Protein AF-A0A2W4WFN1-F1 (afdb_monomer_lite)

Structure (mmCIF, N/CA/C/O backbone):
data_AF-A0A2W4WFN1-F1
#
_entry.id   AF-A0A2W4WFN1-F1
#
loop_
_atom_site.group_PDB
_atom_site.id
_atom_site.type_symbol
_atom_site.label_atom_id
_atom_site.label_alt_id
_atom_site.label_comp_id
_atom_site.label_asym_id
_atom_site.label_entity_id
_atom_site.label_seq_id
_atom_site.pdbx_PDB_ins_code
_atom_site.Cartn_x
_atom_site.Cartn_y
_atom_site.Cartn_z
_atom_site.occupancy
_atom_site.B_iso_or_equiv
_atom_site.auth_seq_id
_atom_site.auth_comp_id
_atom_site.auth_asym_id
_atom_site.auth_atom_id
_atom_site.pdbx_PDB_model_num
ATOM 1 N N . MET A 1 1 ? 40.101 -21.228 -3.095 1.00 40.00 1 MET A N 1
ATOM 2 C CA . MET A 1 1 ? 40.875 -21.259 -4.353 1.00 40.00 1 MET A CA 1
ATOM 3 C C . MET A 1 1 ? 40.343 -20.128 -5.213 1.00 40.00 1 MET A C 1
ATOM 5 O O . MET A 1 1 ? 39.141 -20.099 -5.423 1.00 40.00 1 MET A O 1
ATOM 9 N N . ALA A 1 2 ? 41.172 -19.149 -5.575 1.00 48.84 2 ALA A N 1
ATOM 10 C CA . ALA A 1 2 ? 40.732 -18.032 -6.409 1.00 48.84 2 ALA A CA 1
ATOM 11 C C . ALA A 1 2 ? 40.522 -18.531 -7.845 1.00 48.84 2 ALA A C 1
ATOM 13 O O . ALA A 1 2 ? 41.417 -19.169 -8.401 1.00 48.84 2 ALA A O 1
ATOM 14 N N . GLU A 1 3 ? 39.345 -18.286 -8.419 1.00 62.91 3 GLU A N 1
ATOM 15 C CA . GLU A 1 3 ? 39.074 -18.582 -9.825 1.00 62.91 3 GLU A CA 1
ATOM 16 C C . GLU A 1 3 ? 40.007 -17.745 -10.706 1.00 62.91 3 GLU A C 1
ATOM 18 O O . GLU A 1 3 ? 40.024 -16.516 -10.649 1.00 62.91 3 GLU A O 1
ATOM 23 N N . ILE A 1 4 ? 40.827 -18.427 -11.505 1.00 72.94 4 ILE A N 1
ATOM 24 C CA . ILE A 1 4 ? 41.724 -17.793 -12.468 1.00 72.94 4 ILE A CA 1
ATOM 25 C C . ILE A 1 4 ? 40.859 -17.272 -13.616 1.00 72.94 4 ILE A C 1
ATOM 27 O O . ILE A 1 4 ? 40.365 -18.053 -14.431 1.00 72.94 4 ILE A O 1
ATOM 31 N N . ILE A 1 5 ? 40.672 -15.953 -13.674 1.00 70.88 5 ILE A N 1
ATOM 32 C CA . ILE A 1 5 ? 39.986 -15.291 -14.786 1.00 70.88 5 ILE A CA 1
ATOM 33 C C . ILE A 1 5 ? 40.853 -15.434 -16.043 1.00 70.88 5 ILE A C 1
ATOM 35 O O . ILE A 1 5 ? 42.001 -14.987 -16.089 1.00 70.88 5 ILE A O 1
ATOM 39 N N . LYS A 1 6 ? 40.291 -16.081 -17.062 1.00 76.31 6 LYS A N 1
ATOM 40 C CA . LYS A 1 6 ? 40.920 -16.363 -18.354 1.00 76.31 6 LYS A CA 1
ATOM 41 C C . LYS A 1 6 ? 40.653 -15.222 -19.342 1.00 76.31 6 LYS A C 1
ATOM 43 O O . LYS A 1 6 ? 39.630 -15.203 -20.019 1.00 76.31 6 LYS A O 1
ATOM 48 N N . TYR A 1 7 ? 41.563 -14.247 -19.384 1.00 77.31 7 TYR A N 1
ATOM 49 C CA . TYR A 1 7 ? 41.467 -13.048 -20.238 1.00 77.31 7 TYR A CA 1
ATOM 50 C C . TYR A 1 7 ? 41.637 -13.321 -21.744 1.00 77.31 7 TYR A C 1
ATOM 52 O O . TYR A 1 7 ? 41.453 -12.422 -22.558 1.00 77.31 7 TYR A O 1
ATOM 60 N N . ASP A 1 8 ? 42.003 -14.545 -22.116 1.00 81.38 8 ASP A N 1
ATOM 61 C CA . ASP A 1 8 ? 42.093 -15.035 -23.492 1.00 81.38 8 ASP A CA 1
ATOM 62 C C . ASP A 1 8 ? 40.727 -15.427 -24.081 1.00 81.38 8 ASP A C 1
ATOM 64 O O . ASP A 1 8 ? 40.609 -15.619 -25.293 1.00 81.38 8 ASP A O 1
ATOM 68 N N . GLN A 1 9 ? 39.682 -15.527 -23.254 1.00 77.75 9 GLN A N 1
ATOM 69 C CA . GLN A 1 9 ? 38.331 -15.806 -23.726 1.00 77.75 9 GLN A CA 1
ATOM 70 C C . GLN A 1 9 ? 37.607 -14.532 -24.187 1.00 77.75 9 GLN A C 1
ATOM 72 O O . GLN A 1 9 ? 37.761 -13.467 -23.585 1.00 77.75 9 GLN A O 1
ATOM 77 N N . PRO A 1 10 ? 36.777 -14.620 -25.243 1.00 74.56 10 PRO A N 1
ATOM 78 C CA . PRO A 1 10 ? 35.998 -13.481 -25.704 1.00 74.56 10 PRO A CA 1
ATOM 79 C C . PRO A 1 10 ? 34.998 -13.039 -24.630 1.00 74.56 10 PRO A C 1
ATOM 81 O O . PRO A 1 10 ? 34.233 -13.847 -24.099 1.00 74.56 10 PRO A O 1
ATOM 84 N N . ILE A 1 11 ? 34.972 -11.736 -24.347 1.00 80.25 11 ILE A N 1
ATOM 85 C CA . ILE A 1 11 ? 33.999 -11.135 -23.432 1.00 80.25 11 ILE A CA 1
ATOM 86 C C . ILE A 1 11 ? 32.612 -11.227 -24.072 1.00 80.25 11 ILE A C 1
ATOM 88 O O . ILE A 1 11 ? 32.390 -10.716 -25.172 1.00 80.25 11 ILE A O 1
ATOM 92 N N . ARG A 1 12 ? 31.670 -11.856 -23.366 1.00 83.88 12 ARG A N 1
ATOM 93 C CA . ARG A 1 12 ? 30.255 -11.907 -23.744 1.00 83.88 12 ARG A CA 1
ATOM 94 C C . ARG A 1 12 ? 29.458 -11.007 -22.816 1.00 83.88 12 ARG A C 1
ATOM 96 O O . ARG A 1 12 ? 29.473 -11.202 -21.604 1.00 83.88 12 ARG A O 1
ATOM 103 N N . LEU A 1 13 ? 28.772 -10.024 -23.387 1.00 86.69 13 LEU A N 1
ATOM 104 C CA . LEU A 1 13 ? 27.848 -9.167 -22.654 1.00 86.69 13 LEU A CA 1
ATOM 105 C C . LEU A 1 13 ? 26.434 -9.650 -22.934 1.00 86.69 13 LEU A C 1
ATOM 107 O O . LEU A 1 13 ? 26.023 -9.692 -24.090 1.00 86.69 13 LEU A O 1
ATOM 111 N N . ILE A 1 14 ? 25.703 -10.011 -21.886 1.00 88.75 14 ILE A N 1
ATOM 112 C CA . ILE A 1 14 ? 24.335 -10.512 -21.990 1.00 88.75 14 ILE A CA 1
ATOM 113 C C . ILE A 1 14 ? 23.443 -9.603 -21.149 1.00 88.75 14 ILE A C 1
ATOM 115 O O . ILE A 1 14 ? 23.697 -9.412 -19.960 1.00 88.75 14 ILE A O 1
ATOM 119 N N . ALA A 1 15 ? 22.405 -9.040 -21.762 1.00 89.69 15 ALA A N 1
ATOM 120 C CA . ALA A 1 15 ? 21.343 -8.337 -21.057 1.00 89.69 15 ALA A CA 1
ATOM 121 C C . ALA A 1 15 ? 20.093 -9.219 -21.022 1.00 89.69 15 ALA A C 1
ATOM 123 O O . ALA A 1 15 ? 19.677 -9.744 -22.053 1.00 89.69 15 ALA A O 1
ATOM 124 N N . ILE A 1 16 ? 19.493 -9.357 -19.840 1.00 90.75 16 ILE A N 1
ATOM 125 C CA . ILE A 1 16 ? 18.317 -10.199 -19.603 1.00 90.75 16 ILE A CA 1
ATOM 126 C C . ILE A 1 16 ? 17.166 -9.307 -19.122 1.00 90.75 16 ILE A C 1
ATOM 128 O O . ILE A 1 16 ? 17.329 -8.577 -18.143 1.00 90.75 16 ILE A O 1
ATOM 132 N N . LYS A 1 17 ? 16.020 -9.319 -19.812 1.00 88.12 17 LYS A N 1
ATOM 133 C CA . LYS A 1 17 ? 14.852 -8.460 -19.508 1.00 88.12 17 LYS A CA 1
ATOM 134 C C . LYS A 1 17 ? 13.560 -9.115 -20.027 1.00 88.12 17 LYS A C 1
ATOM 136 O O . LYS A 1 17 ? 13.658 -9.841 -21.004 1.00 88.12 17 LYS A O 1
ATOM 141 N N . PRO A 1 18 ? 12.357 -8.867 -19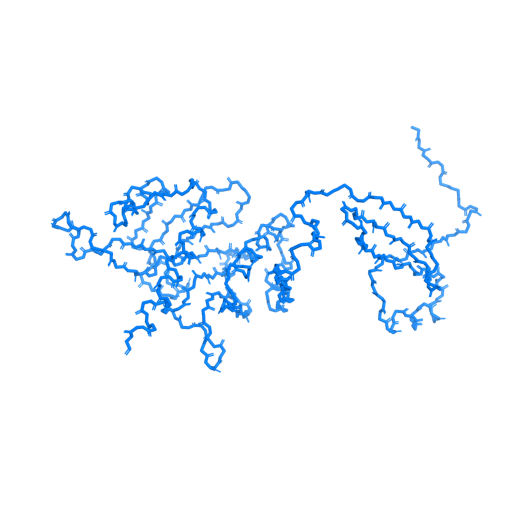.467 1.00 86.25 18 PRO A N 1
ATOM 142 C CA . PRO A 1 18 ? 11.135 -9.450 -20.035 1.00 86.25 18 PRO A CA 1
ATOM 143 C C . PRO A 1 18 ? 10.817 -8.933 -21.446 1.00 86.25 18 PRO A C 1
ATOM 145 O O . PRO A 1 18 ? 10.281 -9.661 -22.268 1.00 86.25 18 PRO A O 1
ATOM 148 N N . ASP A 1 19 ? 11.167 -7.679 -21.744 1.00 84.19 19 ASP A N 1
ATOM 149 C CA . ASP A 1 19 ? 10.955 -7.076 -23.061 1.00 84.19 19 ASP A CA 1
ATOM 150 C C . ASP A 1 19 ? 11.971 -5.959 -23.337 1.00 84.19 19 ASP A C 1
ATOM 152 O O . ASP A 1 19 ? 12.365 -5.222 -22.423 1.00 84.19 19 ASP A O 1
ATOM 156 N N . PHE A 1 20 ? 12.373 -5.787 -24.593 1.00 84.50 20 PHE A N 1
ATOM 157 C CA . PHE A 1 20 ? 13.317 -4.763 -25.037 1.00 84.50 20 PHE A CA 1
ATOM 158 C C . PHE A 1 20 ? 12.608 -3.714 -25.893 1.00 84.50 20 PHE A C 1
ATOM 160 O O . PHE A 1 20 ? 11.854 -4.017 -26.810 1.00 84.50 20 PHE A O 1
ATOM 167 N N . HIS A 1 21 ? 12.878 -2.433 -25.635 1.00 83.12 21 HIS A N 1
ATOM 168 C CA . HIS A 1 21 ? 12.331 -1.376 -26.479 1.00 83.12 21 HIS A CA 1
ATOM 169 C C . HIS A 1 21 ? 13.096 -1.303 -27.799 1.00 83.12 21 HIS A C 1
ATOM 171 O O . HIS A 1 21 ? 14.288 -1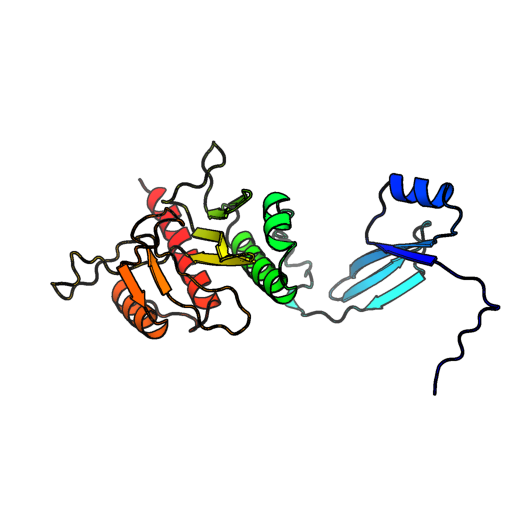.597 -27.856 1.00 83.12 21 HIS A O 1
ATOM 177 N N . ARG A 1 22 ? 12.450 -0.777 -28.847 1.00 80.62 22 ARG A N 1
ATOM 178 C CA . ARG A 1 22 ? 13.084 -0.516 -30.151 1.00 80.62 22 ARG A CA 1
ATOM 179 C C . ARG A 1 22 ? 14.440 0.195 -30.031 1.00 80.62 22 ARG A C 1
ATOM 181 O O . ARG A 1 22 ? 15.368 -0.139 -30.757 1.00 80.62 22 ARG A O 1
ATOM 188 N N . HIS A 1 23 ? 14.565 1.146 -29.105 1.00 81.06 23 HIS A N 1
ATOM 189 C CA . HIS A 1 23 ? 15.822 1.859 -28.864 1.00 81.06 23 HIS A CA 1
ATOM 190 C C . HIS A 1 23 ? 16.949 0.955 -28.353 1.00 81.06 23 HIS A C 1
ATOM 192 O O . HIS A 1 23 ? 18.087 1.149 -28.756 1.00 81.06 23 HIS A O 1
ATOM 198 N N . ASN A 1 24 ? 16.647 -0.085 -27.570 1.00 83.81 24 ASN A N 1
ATOM 199 C CA . ASN A 1 24 ? 17.658 -1.045 -27.135 1.00 83.81 24 ASN A CA 1
ATOM 200 C C . ASN A 1 24 ? 18.249 -1.813 -28.328 1.00 83.81 24 ASN A C 1
ATOM 202 O O . ASN A 1 24 ? 19.456 -2.014 -28.376 1.00 83.81 24 ASN A O 1
ATOM 206 N N . TYR A 1 25 ? 17.429 -2.202 -29.311 1.00 82.81 25 TYR A N 1
ATOM 207 C CA . TYR A 1 25 ? 17.909 -2.877 -30.527 1.00 82.81 25 TYR A CA 1
ATOM 208 C C . TYR A 1 25 ? 18.729 -1.946 -31.433 1.00 82.81 25 TYR A C 1
ATOM 210 O O . TYR A 1 25 ? 19.687 -2.379 -32.075 1.00 82.81 25 TYR A O 1
ATOM 218 N N . ILE A 1 26 ? 18.392 -0.652 -31.456 1.00 81.38 26 ILE A N 1
ATOM 219 C CA . ILE A 1 26 ? 19.218 0.376 -32.107 1.00 81.38 26 ILE A CA 1
ATOM 220 C C . ILE A 1 26 ? 20.585 0.424 -31.416 1.00 81.38 26 ILE A C 1
ATOM 222 O O . ILE A 1 26 ? 21.606 0.271 -32.082 1.00 81.38 26 ILE A O 1
ATOM 226 N N . ASP A 1 27 ? 20.616 0.536 -30.089 1.00 80.75 27 ASP A N 1
ATOM 227 C CA . ASP A 1 27 ? 21.870 0.559 -29.333 1.00 80.75 27 ASP A CA 1
ATOM 228 C C . ASP A 1 27 ? 22.686 -0.720 -29.557 1.00 80.75 27 ASP A C 1
ATOM 230 O O . ASP A 1 27 ? 23.889 -0.644 -29.765 1.00 80.75 27 ASP A O 1
ATOM 234 N N . GLN A 1 28 ? 22.048 -1.891 -29.613 1.00 81.88 28 GLN A N 1
ATOM 235 C CA . GLN A 1 28 ? 22.718 -3.156 -29.930 1.00 81.88 28 GLN A CA 1
ATOM 236 C C . GLN A 1 28 ? 23.404 -3.137 -31.307 1.00 81.88 28 GLN A C 1
ATOM 238 O O . GLN A 1 28 ? 24.478 -3.711 -31.469 1.00 81.88 28 GLN A O 1
ATOM 243 N N . THR A 1 29 ? 22.792 -2.472 -32.290 1.00 80.94 29 THR A N 1
ATOM 244 C CA . THR A 1 29 ? 23.291 -2.402 -33.672 1.00 80.94 29 THR A CA 1
ATOM 245 C C . THR A 1 29 ? 24.456 -1.419 -33.817 1.00 80.94 29 THR A C 1
ATOM 247 O O . THR A 1 29 ? 25.382 -1.670 -34.585 1.00 80.94 29 THR A O 1
ATOM 250 N N . TYR A 1 30 ? 24.414 -0.293 -33.096 1.00 81.88 30 TYR A N 1
ATOM 251 C CA . TYR A 1 30 ? 25.370 0.810 -33.265 1.00 81.88 30 TYR A CA 1
ATOM 252 C C . TYR A 1 30 ? 26.430 0.905 -32.156 1.00 81.88 30 TYR A C 1
ATOM 254 O O . TYR A 1 30 ? 27.364 1.704 -32.265 1.00 81.88 30 TYR A O 1
ATOM 262 N N . ASN A 1 31 ? 26.323 0.107 -31.093 1.00 78.50 31 ASN A N 1
ATOM 263 C CA . ASN A 1 31 ? 27.341 0.041 -30.051 1.00 78.50 31 ASN A CA 1
ATOM 264 C C . ASN A 1 31 ? 28.568 -0.748 -30.539 1.00 78.50 31 ASN A C 1
ATOM 266 O O . ASN A 1 31 ? 28.469 -1.740 -31.254 1.00 78.50 31 ASN A O 1
ATOM 270 N N . LYS A 1 32 ? 29.757 -0.307 -30.119 1.00 79.00 32 LYS A N 1
ATOM 271 C CA . LYS A 1 32 ? 31.023 -1.018 -30.359 1.00 79.00 32 LYS A CA 1
ATOM 272 C C . LYS A 1 32 ? 31.126 -2.316 -29.549 1.00 79.00 32 LYS A C 1
ATOM 274 O O . LYS A 1 32 ? 31.955 -3.167 -29.858 1.00 79.00 32 LYS A O 1
ATOM 279 N N . LEU A 1 33 ? 30.318 -2.447 -28.499 1.00 79.69 33 LEU A N 1
ATOM 280 C CA . LEU A 1 33 ? 30.210 -3.630 -27.661 1.00 79.69 33 LEU A CA 1
ATOM 281 C C . LEU A 1 33 ? 29.148 -4.577 -28.221 1.00 79.69 33 LEU A C 1
ATOM 283 O O . LEU A 1 33 ? 27.998 -4.188 -28.416 1.00 79.69 33 LEU A O 1
ATOM 287 N N . LYS A 1 34 ? 29.523 -5.842 -28.423 1.00 81.88 34 LYS A N 1
ATOM 288 C CA . LYS A 1 34 ? 28.593 -6.896 -28.831 1.00 81.88 34 LYS A CA 1
ATOM 289 C C . LYS A 1 34 ? 27.775 -7.345 -27.619 1.00 81.88 34 LYS A C 1
ATOM 291 O O . LYS A 1 34 ? 28.289 -8.068 -26.767 1.00 81.88 34 LYS A O 1
ATOM 296 N N . ILE A 1 35 ? 26.524 -6.895 -27.546 1.00 86.81 35 ILE A N 1
ATOM 297 C CA . ILE A 1 35 ? 25.586 -7.259 -26.479 1.00 86.81 35 ILE A CA 1
ATOM 298 C C . ILE A 1 35 ? 24.557 -8.252 -27.029 1.00 86.81 35 ILE A C 1
ATOM 300 O O . ILE A 1 35 ? 23.937 -8.018 -28.066 1.00 86.81 35 ILE A O 1
ATOM 304 N N . GLU A 1 36 ? 24.387 -9.371 -26.336 1.00 89.00 36 GLU A N 1
ATOM 305 C CA . GLU A 1 36 ? 23.332 -10.354 -26.563 1.00 89.00 36 GLU A CA 1
ATOM 306 C C . GLU A 1 36 ? 22.118 -9.978 -25.705 1.00 89.00 36 GLU A C 1
ATOM 308 O O . GLU A 1 36 ? 22.256 -9.728 -24.507 1.00 89.00 36 GLU A O 1
ATOM 313 N N . PHE A 1 37 ? 20.927 -9.926 -26.298 1.00 90.62 37 PHE A N 1
ATOM 314 C CA . PHE A 1 37 ? 19.688 -9.717 -25.549 1.00 90.62 37 PHE A CA 1
ATOM 315 C C . PHE A 1 37 ? 18.944 -11.029 -25.408 1.00 90.62 37 PHE A C 1
ATOM 317 O O . PHE A 1 37 ? 18.622 -11.668 -26.411 1.00 90.62 37 PHE A O 1
ATOM 324 N N . TRP A 1 38 ? 18.667 -11.413 -24.168 1.00 93.12 38 TRP A N 1
ATOM 325 C CA . TRP A 1 38 ? 17.842 -12.565 -23.849 1.00 93.12 38 TRP A CA 1
ATOM 326 C C . TRP A 1 38 ? 16.573 -12.098 -23.155 1.00 93.12 38 TRP A C 1
ATOM 328 O O . TRP A 1 38 ? 16.612 -11.290 -22.222 1.00 93.12 38 TRP A O 1
ATOM 338 N N . GLN A 1 39 ? 15.444 -12.607 -23.621 1.00 92.62 39 GLN A N 1
ATOM 339 C CA . GLN A 1 39 ? 14.162 -12.360 -22.990 1.00 92.62 39 GLN A CA 1
ATOM 340 C C . GLN A 1 39 ? 13.880 -13.443 -21.969 1.00 92.62 39 GLN A C 1
ATOM 342 O O . GLN A 1 39 ? 14.259 -14.595 -22.171 1.00 92.62 39 GLN A O 1
ATOM 347 N N . PHE A 1 40 ? 13.243 -13.077 -20.863 1.00 93.38 40 PHE A N 1
ATOM 348 C CA . PHE A 1 40 ? 12.683 -14.079 -19.971 1.00 93.38 40 PHE A CA 1
ATOM 349 C C . PHE A 1 40 ? 11.170 -13.973 -19.924 1.00 93.38 40 PHE A C 1
ATOM 351 O O . PHE A 1 40 ? 10.608 -12.879 -19.949 1.00 93.38 40 PHE A O 1
ATOM 358 N N . GLU A 1 41 ? 10.526 -15.120 -19.796 1.00 90.38 41 GLU A N 1
ATOM 359 C CA . GLU A 1 41 ? 9.090 -15.233 -19.595 1.00 90.38 41 GLU A CA 1
ATOM 360 C C . GLU A 1 41 ? 8.812 -16.274 -18.515 1.00 90.38 41 GLU A C 1
ATOM 362 O O . GLU A 1 41 ? 9.607 -17.185 -18.282 1.00 90.38 41 GLU A O 1
ATOM 367 N N . ILE A 1 42 ? 7.673 -16.131 -17.849 1.00 89.88 42 ILE A N 1
ATOM 368 C CA . ILE A 1 42 ? 7.144 -17.160 -16.961 1.00 89.88 42 ILE A CA 1
ATOM 369 C C . ILE A 1 42 ? 5.833 -17.613 -17.578 1.00 89.88 42 ILE A C 1
ATOM 371 O O . ILE A 1 42 ? 4.926 -16.802 -17.765 1.00 89.88 42 ILE A O 1
ATOM 375 N N . THR A 1 43 ? 5.751 -18.893 -17.913 1.00 87.94 43 THR A N 1
ATOM 376 C CA . THR A 1 43 ? 4.529 -19.514 -18.418 1.00 87.94 43 THR A CA 1
ATOM 377 C C . THR A 1 43 ? 3.971 -20.455 -17.362 1.00 87.94 43 THR A C 1
ATOM 379 O O . THR A 1 43 ? 4.707 -20.976 -16.521 1.00 87.94 43 THR A O 1
ATOM 382 N N . GLN A 1 44 ? 2.660 -20.662 -17.392 1.00 80.69 44 GLN A N 1
ATOM 383 C CA . GLN A 1 44 ? 2.006 -21.667 -16.572 1.00 80.69 44 GLN A CA 1
ATOM 384 C C . GLN A 1 44 ? 1.404 -22.729 -17.484 1.00 80.69 44 GLN A C 1
ATOM 386 O O . GLN A 1 44 ? 0.676 -22.403 -18.419 1.00 80.69 44 GLN A O 1
ATOM 391 N N . THR A 1 45 ? 1.711 -23.993 -17.214 1.00 81.31 45 THR A N 1
ATOM 392 C CA . THR A 1 45 ? 1.002 -25.143 -17.787 1.00 81.31 45 THR A CA 1
ATOM 393 C C . THR A 1 45 ? 0.486 -25.967 -16.618 1.00 81.31 45 THR A C 1
ATOM 395 O O . THR A 1 45 ? 1.262 -26.331 -15.733 1.00 81.31 45 THR A O 1
ATOM 398 N N . ASP A 1 46 ? -0.824 -26.194 -16.564 1.00 79.62 46 ASP A N 1
ATOM 399 C CA . ASP A 1 46 ? -1.507 -26.789 -15.413 1.00 79.62 46 ASP A CA 1
ATOM 400 C C . ASP A 1 46 ? -1.133 -26.083 -14.097 1.00 79.62 46 ASP A C 1
ATOM 402 O O . ASP A 1 46 ? -1.369 -24.888 -13.934 1.00 79.62 46 ASP A O 1
ATOM 406 N N . LYS A 1 47 ? -0.499 -26.810 -13.167 1.00 79.56 47 LYS A N 1
ATOM 407 C CA . LYS A 1 47 ? -0.049 -26.329 -11.855 1.00 79.56 47 LYS A CA 1
ATOM 408 C C . LYS A 1 47 ? 1.448 -26.048 -11.786 1.00 79.56 47 LYS A C 1
ATOM 410 O O . LYS A 1 47 ? 2.049 -26.115 -10.715 1.00 79.56 47 LYS A O 1
ATOM 415 N N . GLN A 1 48 ? 2.079 -25.797 -12.924 1.00 82.75 48 GLN A N 1
ATOM 416 C CA . GLN A 1 48 ? 3.523 -25.657 -12.995 1.00 82.75 48 GLN A CA 1
ATOM 417 C C . GLN A 1 48 ? 3.909 -24.344 -13.661 1.00 82.75 48 GLN A C 1
ATOM 419 O O . GLN A 1 48 ? 3.618 -24.111 -14.833 1.00 82.75 48 GLN A O 1
ATOM 424 N N . LEU A 1 49 ? 4.595 -23.496 -12.892 1.00 87.31 49 LEU A N 1
ATOM 425 C CA . LEU A 1 49 ? 5.231 -22.291 -13.403 1.00 87.31 49 LEU A CA 1
ATOM 426 C C . LEU A 1 49 ? 6.613 -22.646 -13.942 1.00 87.31 49 LEU A C 1
ATOM 428 O O . LEU A 1 49 ? 7.458 -23.188 -13.224 1.00 87.31 49 LEU A O 1
ATOM 432 N N . THR A 1 50 ? 6.843 -22.311 -15.204 1.00 89.94 50 THR A N 1
ATOM 433 C CA . THR A 1 50 ? 8.121 -22.515 -15.875 1.00 89.94 50 THR A CA 1
ATOM 434 C C . THR A 1 50 ? 8.691 -21.162 -16.263 1.00 89.94 50 THR A C 1
ATOM 436 O O . THR A 1 50 ? 8.058 -20.377 -16.963 1.00 89.94 50 THR A O 1
ATOM 439 N N . PHE A 1 51 ? 9.897 -20.874 -15.784 1.00 91.25 51 PHE A N 1
ATOM 440 C CA . PHE A 1 51 ? 10.690 -19.733 -16.215 1.00 91.25 51 PHE A CA 1
ATOM 441 C C . PHE A 1 51 ? 11.492 -20.140 -17.443 1.00 91.25 51 PHE A C 1
ATOM 443 O O . PHE A 1 51 ? 12.252 -21.108 -17.388 1.00 91.25 51 PHE A O 1
ATOM 450 N N . HIS A 1 52 ? 11.347 -19.392 -18.528 1.00 93.25 52 HIS A N 1
ATOM 451 C CA . HIS A 1 52 ? 12.084 -19.590 -19.766 1.00 93.25 52 HIS A CA 1
ATOM 452 C C . HIS A 1 52 ? 13.000 -18.401 -20.014 1.00 93.25 52 HIS A C 1
ATOM 454 O O . HIS A 1 52 ? 12.615 -17.253 -19.806 1.00 93.25 52 HIS A O 1
ATOM 460 N N . ILE A 1 53 ? 14.197 -18.682 -20.513 1.00 94.31 53 ILE A N 1
ATOM 461 C CA . ILE A 1 53 ? 15.073 -17.704 -21.147 1.00 94.31 53 ILE A CA 1
ATOM 462 C C . ILE A 1 53 ? 15.058 -18.004 -22.636 1.00 94.31 53 ILE A C 1
ATOM 464 O O . ILE A 1 53 ? 15.340 -19.132 -23.039 1.00 94.31 53 ILE A O 1
ATOM 468 N N . LYS A 1 54 ? 14.786 -16.991 -23.448 1.00 92.62 54 LYS A N 1
ATOM 469 C CA . LYS A 1 54 ? 14.776 -17.054 -24.904 1.00 92.62 54 LYS A CA 1
ATOM 470 C C . LYS A 1 54 ? 15.809 -16.109 -25.501 1.00 92.62 54 LYS A C 1
ATOM 472 O O . LYS A 1 54 ? 16.137 -15.075 -24.917 1.00 92.62 54 LYS A O 1
ATOM 477 N N . ASN A 1 55 ? 16.334 -16.466 -26.666 1.00 88.56 55 ASN A N 1
ATOM 478 C CA . ASN A 1 55 ? 17.144 -15.557 -27.471 1.00 88.56 55 ASN A CA 1
ATOM 479 C C . ASN A 1 55 ? 16.243 -14.610 -28.293 1.00 88.56 55 ASN A C 1
ATOM 481 O O . ASN A 1 55 ? 15.021 -14.694 -28.242 1.00 88.56 55 ASN A O 1
ATOM 485 N N . GLN A 1 56 ? 16.853 -13.728 -29.087 1.00 82.19 56 GLN A N 1
ATOM 486 C CA . GLN A 1 56 ? 16.129 -12.765 -29.933 1.00 82.19 56 GLN A CA 1
ATOM 487 C C . GLN A 1 56 ? 15.292 -13.403 -31.055 1.00 82.19 56 GLN A C 1
ATOM 489 O O . GLN A 1 56 ? 14.466 -12.727 -31.658 1.00 82.19 56 GLN A O 1
ATOM 494 N N . GLU A 1 57 ? 15.528 -14.677 -31.359 1.00 84.19 57 GLU A N 1
ATOM 495 C CA . GLU A 1 57 ? 14.781 -15.458 -32.348 1.00 84.19 57 GLU A CA 1
ATOM 496 C C . GLU A 1 57 ? 13.650 -16.265 -31.684 1.00 84.19 57 GLU A C 1
ATOM 498 O O . GLU A 1 57 ? 13.107 -17.172 -32.306 1.00 84.19 57 GLU A O 1
ATOM 503 N N . GLU A 1 58 ? 13.321 -15.969 -30.417 1.00 80.56 58 GLU A N 1
ATOM 504 C CA . GLU A 1 58 ? 12.343 -16.686 -29.582 1.00 80.56 58 GLU A CA 1
ATOM 505 C C . GLU A 1 58 ? 12.717 -18.148 -29.268 1.00 80.56 58 GLU A C 1
ATOM 507 O O . GLU A 1 58 ? 11.931 -18.901 -28.685 1.00 80.56 58 GLU A O 1
ATOM 512 N N . ASN A 1 59 ? 13.948 -18.562 -29.578 1.00 87.12 59 ASN A N 1
ATOM 513 C CA . ASN A 1 59 ? 14.435 -19.898 -29.257 1.00 87.12 59 ASN A CA 1
ATOM 514 C C . ASN A 1 59 ? 14.750 -19.993 -27.761 1.00 87.12 59 ASN A C 1
ATOM 516 O O . ASN A 1 59 ? 15.518 -19.191 -27.223 1.00 87.12 59 ASN A O 1
ATOM 520 N N . THR A 1 60 ? 14.189 -21.001 -27.089 1.00 88.19 60 THR A N 1
ATOM 521 C CA . THR A 1 60 ? 14.438 -21.244 -25.660 1.00 88.19 60 THR A CA 1
ATOM 522 C C . THR A 1 60 ? 15.888 -21.681 -25.444 1.00 88.19 60 THR A C 1
ATOM 524 O O . THR A 1 60 ? 16.312 -22.728 -25.926 1.00 88.19 60 THR A O 1
ATOM 527 N N . ILE A 1 61 ? 16.642 -20.872 -24.703 1.00 90.50 61 ILE A N 1
ATOM 528 C CA . ILE A 1 61 ? 18.026 -21.127 -24.284 1.00 90.50 61 ILE A CA 1
ATOM 529 C C . ILE A 1 61 ? 18.044 -22.032 -23.053 1.00 90.50 61 ILE A C 1
ATOM 531 O O . ILE A 1 61 ? 18.881 -22.923 -22.935 1.00 90.50 61 ILE A O 1
ATOM 535 N N . SER A 1 62 ? 17.144 -21.768 -22.107 1.00 91.62 62 SER A N 1
ATOM 536 C CA . SER A 1 62 ? 17.046 -22.501 -20.851 1.00 91.62 62 SER A CA 1
ATOM 537 C C . SER A 1 62 ? 15.635 -22.395 -20.296 1.00 91.62 62 SER A C 1
ATOM 539 O O . SER A 1 62 ? 14.958 -21.387 -20.497 1.00 91.62 62 SER A O 1
ATOM 541 N N . SER A 1 63 ? 15.207 -23.419 -19.572 1.00 92.44 63 SER A N 1
ATOM 542 C CA . SER A 1 63 ? 13.944 -23.417 -18.849 1.00 92.44 63 SER A CA 1
ATOM 543 C C . SER A 1 63 ? 14.113 -24.105 -17.506 1.00 92.44 63 SER A C 1
ATOM 545 O O . SER A 1 63 ? 14.749 -25.156 -17.427 1.00 92.44 63 SER A O 1
ATOM 547 N N . THR A 1 64 ? 13.511 -23.548 -16.464 1.00 92.19 64 THR A N 1
ATOM 548 C CA . THR A 1 64 ? 13.459 -24.181 -15.147 1.00 92.19 64 THR A CA 1
ATOM 549 C C . THR A 1 64 ? 12.080 -24.030 -14.541 1.00 92.19 64 THR A C 1
ATOM 551 O O . THR A 1 64 ? 11.401 -23.023 -14.731 1.00 92.19 64 THR A O 1
ATOM 554 N N . ILE A 1 65 ? 11.689 -25.028 -13.762 1.00 89.06 65 ILE A N 1
ATOM 555 C CA . ILE A 1 65 ? 10.496 -24.951 -12.930 1.00 89.06 65 ILE A CA 1
ATOM 556 C C . ILE A 1 65 ? 10.777 -23.939 -11.822 1.00 89.06 65 ILE A C 1
ATOM 558 O O . ILE A 1 65 ? 11.833 -23.989 -11.183 1.00 89.06 65 ILE A O 1
ATOM 562 N N . VAL A 1 66 ? 9.842 -23.020 -11.608 1.00 86.25 66 VAL A N 1
ATOM 563 C CA . VAL A 1 66 ? 9.909 -22.050 -10.518 1.00 86.25 66 VAL A CA 1
ATOM 564 C C . VAL A 1 66 ? 9.189 -22.651 -9.314 1.00 86.25 66 VAL A C 1
ATOM 566 O O . VAL A 1 66 ? 7.978 -22.869 -9.388 1.00 86.25 66 VAL A O 1
ATOM 569 N N . PRO A 1 67 ? 9.887 -22.942 -8.202 1.00 79.06 67 PRO A N 1
ATOM 570 C CA . PRO A 1 67 ? 9.211 -23.320 -6.972 1.00 79.06 67 PRO A CA 1
ATOM 571 C C . PRO A 1 67 ? 8.452 -22.098 -6.448 1.00 79.06 67 PRO A C 1
ATOM 573 O O . PRO A 1 67 ? 9.060 -21.069 -6.152 1.00 79.06 67 PRO A O 1
ATOM 576 N N . TYR A 1 68 ? 7.128 -22.197 -6.356 1.00 72.25 68 TYR A N 1
ATOM 577 C CA . TYR A 1 68 ? 6.284 -21.082 -5.936 1.00 72.25 68 TYR A CA 1
ATOM 578 C C . TYR A 1 68 ? 5.096 -21.559 -5.083 1.00 72.25 68 TYR A C 1
ATOM 580 O O . TYR A 1 68 ? 4.666 -22.704 -5.258 1.00 72.25 68 TYR A O 1
ATOM 588 N N . PRO A 1 69 ? 4.578 -20.738 -4.143 1.00 65.44 69 PRO A N 1
ATOM 589 C CA . PRO A 1 69 ? 3.417 -21.102 -3.336 1.00 65.44 69 PRO A CA 1
ATOM 590 C C . PRO A 1 69 ? 2.183 -21.363 -4.202 1.00 65.44 69 PRO A C 1
ATOM 592 O O . PRO A 1 69 ? 1.952 -20.695 -5.212 1.00 65.44 69 PRO A O 1
ATOM 595 N N . GLN A 1 70 ? 1.381 -22.343 -3.791 1.00 66.12 70 GLN A N 1
ATOM 596 C CA . GLN A 1 70 ? 0.266 -22.854 -4.586 1.00 66.12 70 GLN A CA 1
ATOM 597 C C . GLN A 1 70 ? -0.856 -21.820 -4.779 1.00 66.12 70 GLN A C 1
ATOM 599 O O . GLN A 1 70 ? -1.601 -21.915 -5.748 1.00 66.12 70 GLN A O 1
ATOM 604 N N . GLU A 1 71 ? -0.936 -20.804 -3.912 1.00 59.25 71 GLU A N 1
ATOM 605 C CA . GLU A 1 71 ? -1.902 -19.699 -4.008 1.00 59.25 71 GLU A CA 1
ATOM 606 C C . GLU A 1 71 ? -1.751 -18.801 -5.248 1.00 59.25 71 GLU A C 1
ATOM 608 O O . GLU A 1 71 ? -2.687 -18.087 -5.594 1.00 59.25 71 GLU A O 1
ATOM 613 N N . TYR A 1 72 ? -0.609 -18.840 -5.937 1.00 61.62 72 TYR A N 1
ATOM 614 C CA . TYR A 1 72 ? -0.363 -18.026 -7.132 1.00 61.62 72 TYR A CA 1
ATOM 615 C C . TYR A 1 72 ? -0.442 -18.818 -8.445 1.00 61.62 72 TYR A C 1
ATOM 617 O O . TYR A 1 72 ? -0.178 -18.274 -9.518 1.00 61.62 72 TYR A O 1
ATOM 625 N N . ILE A 1 73 ? -0.766 -20.109 -8.366 1.00 68.06 73 ILE A N 1
ATOM 626 C CA . ILE A 1 73 ? -0.971 -20.975 -9.523 1.00 68.06 73 ILE A CA 1
ATOM 627 C C . ILE A 1 73 ? -2.424 -20.814 -9.978 1.00 68.06 73 ILE A C 1
ATOM 629 O O . ILE A 1 73 ? -3.359 -21.076 -9.222 1.00 68.06 73 ILE A O 1
ATOM 633 N N . LEU A 1 74 ? -2.620 -20.374 -11.219 1.00 65.00 74 LEU A N 1
ATOM 634 C CA . LEU A 1 74 ? -3.944 -20.163 -11.802 1.00 65.00 74 LEU A CA 1
ATOM 635 C C . LEU A 1 74 ? -4.615 -21.509 -12.120 1.00 65.00 74 LEU A C 1
ATOM 637 O O . LEU A 1 74 ? -4.276 -22.140 -13.115 1.00 65.00 74 LEU A O 1
ATOM 641 N N . ASP A 1 75 ? -5.571 -21.960 -11.312 1.00 62.59 75 ASP A N 1
ATOM 642 C CA . ASP A 1 75 ? -6.373 -23.141 -11.660 1.00 62.59 75 ASP A CA 1
ATOM 643 C C . ASP A 1 75 ? -7.415 -22.776 -12.733 1.00 62.59 75 ASP A C 1
ATOM 645 O O . ASP A 1 75 ? -8.119 -21.777 -12.597 1.00 62.59 75 ASP A O 1
ATOM 649 N N . GLU A 1 76 ? -7.573 -23.599 -13.781 1.00 57.62 76 GLU A N 1
ATOM 650 C CA . GLU A 1 76 ? -8.558 -23.393 -14.870 1.00 57.62 76 GLU A CA 1
ATOM 651 C C . GLU A 1 76 ? -10.017 -23.295 -14.371 1.00 57.62 76 GLU A C 1
ATOM 653 O O . GLU A 1 76 ? -10.894 -22.772 -15.057 1.00 57.62 76 GLU A O 1
ATOM 658 N N . ILE A 1 77 ? -10.285 -23.746 -13.142 1.00 53.25 77 ILE A N 1
ATOM 659 C CA . ILE A 1 77 ? -11.591 -23.647 -12.468 1.00 53.25 77 ILE A CA 1
ATOM 660 C C . ILE A 1 77 ? -11.767 -22.277 -11.766 1.00 53.25 77 ILE A C 1
ATOM 662 O O . ILE A 1 77 ? -12.888 -21.857 -11.495 1.00 53.25 77 ILE A O 1
ATOM 666 N N . ASN A 1 78 ? -10.679 -21.529 -11.553 1.00 44.50 78 ASN A N 1
ATOM 667 C CA . ASN A 1 78 ? -10.622 -20.203 -10.924 1.00 44.50 78 ASN A CA 1
ATOM 668 C C . ASN A 1 78 ? -10.353 -19.065 -11.930 1.00 44.50 78 ASN A C 1
ATOM 670 O O . ASN A 1 78 ? -9.858 -17.997 -11.569 1.00 44.50 78 ASN A O 1
ATOM 674 N N . VAL A 1 79 ? -10.760 -19.215 -13.193 1.00 45.28 79 VAL A N 1
ATOM 675 C CA . VAL A 1 79 ? -10.720 -18.122 -14.195 1.00 45.28 79 VAL A CA 1
ATOM 676 C C . VAL A 1 79 ? -11.697 -16.971 -13.849 1.00 45.28 79 VAL A C 1
ATOM 678 O O . VAL A 1 79 ? -11.750 -15.953 -14.532 1.00 45.28 79 VAL A O 1
ATOM 681 N N . GLN A 1 80 ? -12.443 -17.081 -12.743 1.00 42.31 80 GLN A N 1
ATOM 682 C CA . GLN A 1 80 ? -13.246 -15.997 -12.160 1.00 42.31 80 GLN A CA 1
ATOM 683 C C . GLN A 1 80 ? -12.598 -15.296 -10.963 1.00 42.31 80 GLN A C 1
ATOM 685 O O . GLN A 1 80 ? -13.194 -14.369 -10.420 1.00 42.31 80 GLN A O 1
ATOM 690 N N . THR A 1 81 ? -11.366 -15.638 -10.582 1.00 44.88 81 THR A N 1
ATOM 691 C CA . THR A 1 81 ? -10.525 -14.625 -9.941 1.00 44.88 81 THR A CA 1
ATOM 692 C C . THR A 1 81 ? -10.099 -13.687 -11.055 1.00 44.88 81 THR A C 1
ATOM 694 O O . THR A 1 81 ? -9.164 -13.981 -11.796 1.00 44.88 81 THR A O 1
ATOM 697 N N . THR A 1 82 ? -10.833 -12.586 -11.233 1.00 46.47 82 THR A N 1
ATOM 698 C CA . THR A 1 82 ? -10.326 -11.414 -11.947 1.00 46.47 82 THR A CA 1
ATOM 699 C C . THR A 1 82 ? -8.889 -11.225 -11.499 1.00 46.47 82 THR A C 1
ATOM 701 O O . THR A 1 82 ? -8.659 -10.911 -10.331 1.00 46.47 82 THR A O 1
ATOM 704 N N . LEU A 1 83 ? -7.923 -11.490 -12.389 1.00 50.88 83 LEU A N 1
ATOM 705 C CA . LEU A 1 83 ? -6.537 -11.112 -12.163 1.00 50.88 83 LEU A CA 1
ATOM 706 C C . LEU A 1 83 ? -6.601 -9.623 -11.847 1.00 50.88 83 LEU A C 1
ATOM 708 O O . LEU A 1 83 ? -6.850 -8.813 -12.742 1.00 50.88 83 LEU A O 1
ATOM 712 N N . HIS A 1 84 ? -6.492 -9.267 -10.567 1.00 56.12 84 HIS A N 1
ATOM 713 C CA . HIS A 1 84 ? -6.434 -7.882 -10.139 1.00 56.12 84 HIS A CA 1
ATOM 714 C C . HIS A 1 84 ? -5.076 -7.385 -10.611 1.00 56.12 84 HIS A C 1
ATOM 716 O O . HIS A 1 84 ? -4.085 -7.429 -9.887 1.00 56.12 84 HIS A O 1
ATOM 722 N N . ILE A 1 85 ? -5.017 -6.990 -11.886 1.00 67.56 85 ILE A N 1
ATOM 723 C CA . ILE A 1 85 ? -3.841 -6.383 -12.482 1.00 67.56 85 ILE A CA 1
ATOM 724 C C . ILE A 1 85 ? -3.656 -5.083 -11.721 1.00 67.56 85 ILE A C 1
ATOM 726 O O . 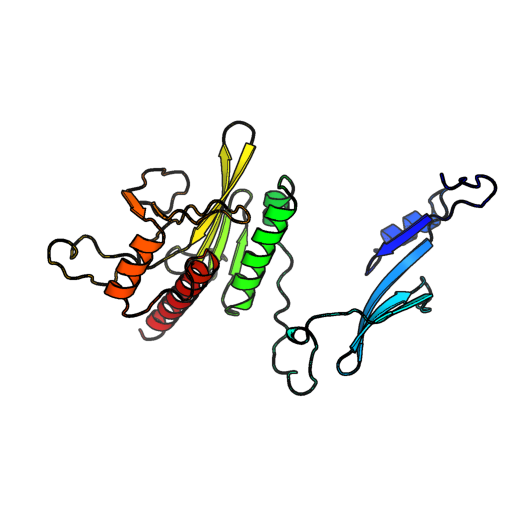ILE A 1 85 ? -4.359 -4.096 -11.956 1.00 67.56 85 ILE A O 1
ATOM 730 N N . LEU A 1 86 ? -2.732 -5.107 -10.763 1.00 78.19 86 LEU A N 1
ATOM 731 C CA . LEU A 1 86 ? -2.400 -3.923 -10.002 1.00 78.19 86 LEU A CA 1
ATOM 732 C C . LEU A 1 86 ? -1.980 -2.836 -10.989 1.00 78.19 86 LEU A C 1
ATOM 734 O O . LEU A 1 86 ? -1.126 -3.075 -11.853 1.00 78.19 86 LEU A O 1
ATOM 738 N N . PRO A 1 87 ? -2.547 -1.626 -10.880 1.00 84.06 87 PRO A N 1
ATOM 739 C CA . PRO A 1 87 ? -2.132 -0.541 -11.738 1.00 84.06 87 PRO A CA 1
ATOM 740 C C . PRO A 1 87 ? -0.642 -0.282 -11.518 1.00 84.06 87 PRO A C 1
ATOM 742 O O . PRO A 1 87 ? -0.121 -0.411 -10.401 1.00 84.06 87 PRO A O 1
ATOM 745 N N . ARG A 1 88 ? 0.046 0.122 -12.588 1.00 87.31 88 ARG A N 1
ATOM 746 C CA . ARG A 1 88 ? 1.448 0.537 -12.518 1.00 87.31 88 ARG A CA 1
ATOM 747 C C . ARG A 1 88 ? 1.626 1.591 -11.423 1.00 87.31 88 ARG A C 1
ATOM 749 O O . ARG A 1 88 ? 0.811 2.504 -11.312 1.00 87.31 88 ARG A O 1
ATOM 756 N N . ILE A 1 89 ? 2.720 1.489 -10.667 1.00 91.12 89 ILE A N 1
ATOM 757 C CA . ILE A 1 89 ? 3.082 2.477 -9.646 1.00 91.12 89 ILE A CA 1
ATOM 758 C C . ILE A 1 89 ? 3.141 3.874 -10.296 1.00 91.12 89 ILE A C 1
ATOM 760 O O . ILE A 1 89 ? 3.857 4.062 -11.288 1.00 91.12 89 ILE A O 1
ATOM 764 N N . PRO A 1 90 ? 2.400 4.870 -9.778 1.00 91.38 90 PRO A N 1
ATOM 765 C CA . PRO A 1 90 ? 2.452 6.229 -10.291 1.00 91.38 90 PRO A CA 1
ATOM 766 C C . PRO A 1 90 ? 3.867 6.796 -10.182 1.00 91.38 90 PRO A C 1
ATOM 768 O O . PRO A 1 90 ? 4.487 6.710 -9.127 1.00 91.38 90 PRO A O 1
ATOM 771 N N . LYS A 1 91 ? 4.353 7.483 -11.226 1.00 90.12 91 LYS A N 1
ATOM 772 C CA . LYS A 1 91 ? 5.704 8.091 -11.240 1.00 90.12 91 LYS A CA 1
ATOM 773 C C . LYS A 1 91 ? 5.982 8.997 -10.034 1.00 90.12 91 LYS A C 1
ATOM 775 O O . LYS A 1 91 ? 7.120 9.137 -9.607 1.00 90.12 91 LYS A O 1
ATOM 780 N N . ALA A 1 92 ? 4.955 9.675 -9.519 1.00 89.44 92 ALA A N 1
ATOM 781 C CA . ALA A 1 92 ? 5.091 10.512 -8.330 1.00 89.44 92 ALA A CA 1
ATOM 782 C C . ALA A 1 92 ? 5.335 9.676 -7.067 1.00 89.44 92 ALA A C 1
ATOM 784 O O . ALA A 1 92 ? 6.117 10.089 -6.217 1.00 89.44 92 ALA A O 1
ATOM 785 N N . PHE A 1 93 ? 4.708 8.501 -6.971 1.00 91.81 93 PHE A N 1
ATOM 786 C CA . PHE A 1 93 ? 4.928 7.581 -5.865 1.00 91.81 93 PHE A CA 1
ATOM 787 C C . PHE A 1 93 ? 6.256 6.839 -5.998 1.00 91.81 93 PHE A C 1
ATOM 789 O O . PHE A 1 93 ? 6.986 6.748 -5.026 1.00 91.81 93 PHE A O 1
ATOM 796 N N . GLU A 1 94 ? 6.627 6.418 -7.206 1.00 90.62 94 GLU A N 1
ATOM 797 C CA . GLU A 1 94 ? 7.948 5.843 -7.499 1.00 90.62 94 GLU A CA 1
ATOM 798 C C . GLU A 1 94 ? 9.074 6.774 -7.012 1.00 90.62 94 GLU A C 1
ATOM 800 O O . GLU A 1 94 ? 9.907 6.374 -6.204 1.00 90.62 94 GLU A O 1
ATOM 805 N N . LYS A 1 95 ? 8.989 8.071 -7.338 1.00 88.19 95 LYS A N 1
ATOM 806 C CA . LYS A 1 95 ? 9.927 9.094 -6.840 1.00 88.19 95 LYS A CA 1
ATOM 807 C C . LYS A 1 95 ? 9.951 9.245 -5.320 1.00 88.19 95 LYS A C 1
ATOM 809 O O . LYS A 1 95 ? 10.993 9.561 -4.760 1.00 88.19 95 LYS A O 1
ATOM 814 N N . LEU A 1 96 ? 8.818 9.046 -4.642 1.00 86.69 96 LEU A N 1
ATOM 815 C CA . LEU A 1 96 ? 8.761 9.050 -3.173 1.00 86.69 96 LEU A CA 1
ATOM 816 C C . LEU A 1 96 ? 9.505 7.852 -2.558 1.00 86.69 96 LEU A C 1
ATOM 818 O O . LEU A 1 96 ? 9.913 7.917 -1.392 1.00 86.69 96 LEU A O 1
ATOM 822 N N . LEU A 1 97 ? 9.660 6.772 -3.329 1.00 88.38 97 LEU A N 1
ATOM 823 C CA . LEU A 1 97 ? 10.325 5.538 -2.928 1.00 88.38 97 LEU A CA 1
ATOM 824 C C . LEU A 1 97 ? 11.794 5.480 -3.359 1.00 88.38 97 LEU A C 1
ATOM 826 O O . LEU A 1 97 ? 12.550 4.747 -2.734 1.00 88.38 97 LEU A O 1
ATOM 830 N N . ASP A 1 98 ? 12.232 6.228 -4.376 1.00 83.81 98 ASP A N 1
ATOM 831 C CA . ASP A 1 98 ? 13.594 6.146 -4.936 1.00 83.81 98 ASP A CA 1
ATOM 832 C C . ASP A 1 98 ? 14.704 6.274 -3.880 1.00 83.81 98 ASP A C 1
ATOM 834 O O . ASP A 1 98 ? 15.613 5.443 -3.844 1.00 83.81 98 ASP A O 1
ATOM 838 N N . GLU A 1 99 ? 14.571 7.219 -2.949 1.00 74.75 99 GLU A N 1
ATOM 839 C CA . GLU A 1 99 ? 15.564 7.515 -1.902 1.00 74.75 99 GLU A CA 1
ATOM 840 C C . GLU A 1 99 ? 15.452 6.611 -0.653 1.00 74.75 99 GLU A C 1
ATOM 842 O O . GLU A 1 99 ? 16.058 6.885 0.383 1.00 74.75 99 GLU A O 1
ATOM 847 N N . ARG A 1 100 ? 14.638 5.547 -0.702 1.00 77.56 100 ARG A N 1
ATOM 848 C CA . ARG A 1 100 ? 14.354 4.673 0.452 1.00 77.56 100 ARG A CA 1
ATOM 849 C C . ARG A 1 100 ? 15.219 3.419 0.482 1.00 77.56 100 ARG A C 1
ATOM 851 O O . ARG A 1 100 ? 15.666 2.933 -0.556 1.00 77.56 100 ARG A O 1
ATOM 858 N N . HIS A 1 101 ? 15.395 2.857 1.679 1.00 81.38 101 HIS A N 1
ATOM 859 C CA . HIS A 1 101 ? 16.010 1.542 1.844 1.00 81.38 101 HIS A CA 1
ATOM 860 C C . HIS A 1 101 ? 15.145 0.464 1.157 1.00 81.38 101 HIS A C 1
ATOM 862 O O . HIS A 1 101 ? 13.918 0.551 1.257 1.00 81.38 101 HIS A O 1
ATOM 868 N N . PRO A 1 102 ? 15.729 -0.546 0.478 1.00 80.25 102 PRO A N 1
ATOM 869 C CA . PRO A 1 102 ? 14.966 -1.570 -0.243 1.00 80.25 102 PRO A CA 1
ATOM 870 C C . PRO A 1 102 ? 13.865 -2.243 0.588 1.00 80.25 102 PRO A C 1
ATOM 872 O O . PRO A 1 102 ? 12.730 -2.309 0.132 1.00 80.25 102 PRO A O 1
ATOM 875 N N . SER A 1 103 ? 14.147 -2.614 1.841 1.00 77.75 103 SER A N 1
ATOM 876 C CA . SER A 1 103 ? 13.148 -3.236 2.731 1.00 77.75 103 SER A CA 1
ATOM 877 C C . SER A 1 103 ? 11.925 -2.348 2.999 1.00 77.75 103 SER A C 1
ATOM 879 O O . SER A 1 103 ? 10.801 -2.838 3.090 1.00 77.75 103 SER A O 1
ATOM 881 N N . ASP A 1 104 ? 12.121 -1.029 3.101 1.00 81.75 104 ASP A N 1
ATOM 882 C CA . ASP A 1 104 ? 11.020 -0.084 3.297 1.00 81.75 104 ASP A CA 1
ATOM 883 C C . ASP A 1 104 ? 10.186 0.024 2.017 1.00 81.75 104 ASP A C 1
ATOM 885 O O . ASP A 1 104 ? 8.961 0.102 2.090 1.00 81.75 104 ASP A O 1
ATOM 889 N N . LYS A 1 105 ? 10.831 -0.018 0.839 1.00 87.12 105 LYS A N 1
ATOM 890 C CA . LYS A 1 105 ? 10.123 -0.066 -0.449 1.00 87.12 105 LYS A CA 1
ATOM 891 C C . LYS A 1 105 ? 9.272 -1.328 -0.536 1.00 87.12 105 LYS A C 1
ATOM 893 O O . LYS A 1 105 ? 8.090 -1.218 -0.839 1.00 87.12 105 LYS A O 1
ATOM 898 N N . ASP A 1 106 ? 9.833 -2.487 -0.208 1.00 86.69 106 ASP A N 1
ATOM 899 C CA . ASP A 1 106 ? 9.125 -3.767 -0.274 1.00 86.69 106 ASP A CA 1
ATOM 900 C C . ASP A 1 106 ? 7.918 -3.792 0.669 1.00 86.69 106 ASP A C 1
ATOM 902 O O . ASP A 1 106 ? 6.823 -4.192 0.276 1.00 86.69 106 ASP A O 1
ATOM 906 N N . LEU A 1 107 ? 8.072 -3.301 1.903 1.00 86.69 107 LEU A N 1
ATOM 907 C CA . LEU A 1 107 ? 6.957 -3.174 2.842 1.00 86.69 107 LEU A CA 1
ATOM 908 C C . LEU A 1 107 ? 5.870 -2.224 2.314 1.00 86.69 107 LEU A C 1
ATOM 910 O O . LEU A 1 107 ? 4.686 -2.553 2.366 1.00 86.69 107 LEU A O 1
ATOM 914 N N . VAL A 1 108 ? 6.251 -1.068 1.765 1.00 90.81 108 VAL A N 1
ATOM 915 C CA . VAL A 1 108 ? 5.300 -0.111 1.180 1.00 90.81 108 VAL A CA 1
ATOM 916 C C . VAL A 1 108 ? 4.562 -0.706 -0.019 1.00 90.81 108 VAL A C 1
ATOM 918 O O . VAL A 1 108 ? 3.353 -0.509 -0.145 1.00 90.81 108 VAL A O 1
ATOM 921 N N . LEU A 1 109 ? 5.261 -1.435 -0.889 1.00 91.69 109 LEU A N 1
ATOM 922 C CA . LEU A 1 109 ? 4.668 -2.065 -2.066 1.00 91.69 109 LEU A CA 1
ATOM 923 C C . LEU A 1 109 ? 3.716 -3.200 -1.686 1.00 91.69 109 LEU A C 1
ATOM 925 O O . LEU A 1 109 ? 2.633 -3.268 -2.262 1.00 91.69 109 LEU A O 1
ATOM 929 N N . ARG A 1 110 ? 4.042 -4.000 -0.663 1.00 90.56 110 ARG A N 1
ATOM 930 C CA . ARG A 1 110 ? 3.116 -5.001 -0.102 1.00 90.56 110 ARG A CA 1
ATOM 931 C C . ARG A 1 110 ? 1.854 -4.362 0.472 1.00 90.56 110 ARG A C 1
ATOM 933 O O . ARG A 1 110 ? 0.750 -4.829 0.208 1.00 90.56 110 ARG A O 1
ATOM 940 N N . ILE A 1 111 ? 1.998 -3.263 1.219 1.00 92.00 111 ILE A N 1
ATOM 941 C CA . ILE A 1 111 ? 0.844 -2.511 1.734 1.00 92.00 111 ILE A CA 1
ATOM 942 C C . ILE A 1 111 ? 0.008 -1.970 0.567 1.00 92.00 111 ILE A C 1
ATOM 944 O O . ILE A 1 111 ? -1.209 -2.118 0.568 1.00 92.00 111 ILE A O 1
ATOM 948 N N . ARG A 1 112 ? 0.641 -1.371 -0.449 1.00 93.56 112 ARG A N 1
ATOM 949 C CA . ARG A 1 112 ? -0.045 -0.861 -1.646 1.00 93.56 112 ARG A CA 1
ATOM 950 C C . ARG A 1 112 ? -0.839 -1.958 -2.354 1.00 93.56 112 ARG A C 1
ATOM 952 O O . ARG A 1 112 ? -1.999 -1.734 -2.685 1.00 93.56 112 ARG A O 1
ATOM 959 N N . GLU A 1 113 ? -0.217 -3.106 -2.601 1.00 92.50 113 GLU A N 1
ATOM 960 C CA . GLU A 1 113 ? -0.855 -4.267 -3.222 1.00 92.50 113 GLU A CA 1
ATOM 961 C C . GLU A 1 113 ? -2.102 -4.681 -2.448 1.00 92.50 113 GLU A C 1
ATOM 963 O O . GLU A 1 113 ? -3.183 -4.699 -3.028 1.00 92.50 113 GLU A O 1
ATOM 968 N N . LYS A 1 114 ? -1.976 -4.877 -1.132 1.00 91.50 114 LYS A N 1
ATOM 969 C CA . LYS A 1 114 ? -3.090 -5.229 -0.246 1.00 91.50 114 LYS A CA 1
ATOM 970 C C . LYS A 1 114 ? -4.249 -4.231 -0.302 1.00 91.50 114 LYS A C 1
ATOM 972 O O . LYS A 1 114 ? -5.410 -4.619 -0.271 1.00 91.50 114 LYS A O 1
ATOM 977 N N . ILE A 1 115 ? -3.947 -2.936 -0.381 1.00 93.88 115 ILE A N 1
ATOM 978 C CA . ILE A 1 115 ? -4.971 -1.886 -0.457 1.00 93.88 115 ILE A CA 1
ATOM 979 C C . ILE A 1 115 ? -5.701 -1.926 -1.800 1.00 93.88 115 ILE A C 1
ATOM 981 O O . ILE A 1 115 ? -6.922 -1.802 -1.843 1.00 93.88 115 ILE A O 1
ATOM 985 N N . LEU A 1 116 ? -4.957 -2.055 -2.899 1.00 92.44 116 LEU A N 1
ATOM 986 C CA . LEU A 1 116 ? -5.509 -1.984 -4.251 1.00 92.44 116 LEU A CA 1
ATOM 987 C C . LEU A 1 116 ? -6.181 -3.284 -4.702 1.00 92.44 116 LEU A C 1
ATOM 989 O O . LEU A 1 116 ? -7.018 -3.240 -5.599 1.00 92.44 116 LEU A O 1
ATOM 993 N N . SER A 1 117 ? -5.842 -4.417 -4.089 1.00 90.00 117 SER A N 1
ATOM 994 C CA . SER A 1 117 ? -6.519 -5.694 -4.321 1.00 90.00 117 SER A CA 1
ATOM 995 C C . SER A 1 117 ? -7.792 -5.867 -3.488 1.00 90.00 117 SER A C 1
ATOM 997 O O . SER A 1 117 ? -8.573 -6.767 -3.775 1.00 90.00 117 SER A O 1
ATOM 999 N N . PHE A 1 118 ? -8.025 -5.016 -2.481 1.00 91.06 118 PHE A N 1
ATOM 1000 C CA . PHE A 1 118 ? -9.158 -5.166 -1.564 1.00 91.06 118 PHE A CA 1
ATOM 1001 C C . PHE A 1 118 ? -10.527 -4.910 -2.217 1.00 91.06 118 PHE A C 1
ATOM 1003 O O . PHE A 1 118 ? -11.474 -5.650 -1.970 1.00 91.06 118 PHE A O 1
ATOM 1010 N N . ASP A 1 119 ? -10.663 -3.845 -3.012 1.00 89.81 119 ASP A N 1
ATOM 1011 C CA . ASP A 1 119 ? -11.936 -3.446 -3.631 1.00 89.81 119 ASP A CA 1
ATOM 1012 C C . ASP A 1 119 ? -11.660 -2.670 -4.927 1.00 89.81 119 ASP A C 1
ATOM 1014 O O . ASP A 1 119 ? -10.843 -1.748 -4.943 1.00 89.81 119 ASP A O 1
ATOM 1018 N N . GLU A 1 120 ? -12.362 -3.002 -6.014 1.00 88.69 120 GLU A N 1
ATOM 1019 C CA . GLU A 1 120 ? -12.181 -2.377 -7.336 1.00 88.69 120 GLU A CA 1
ATOM 1020 C C . GLU A 1 120 ? -12.434 -0.859 -7.349 1.00 88.69 120 GLU A C 1
ATOM 1022 O O . GLU A 1 120 ? -11.931 -0.139 -8.213 1.00 88.69 120 GLU A O 1
ATOM 1027 N N . ARG A 1 121 ? -13.204 -0.348 -6.380 1.00 91.31 121 ARG A N 1
ATOM 1028 C CA . ARG A 1 121 ? -13.523 1.078 -6.245 1.00 91.31 121 ARG A CA 1
ATOM 1029 C C . ARG A 1 121 ? -12.390 1.864 -5.576 1.00 91.31 121 ARG A C 1
ATOM 1031 O O . ARG A 1 121 ? -12.468 3.096 -5.491 1.00 91.31 121 ARG A O 1
ATOM 1038 N N . MET A 1 122 ? -11.370 1.179 -5.056 1.00 93.00 122 MET A N 1
ATOM 1039 C CA . MET A 1 122 ? -10.208 1.787 -4.420 1.00 93.00 122 MET A CA 1
ATOM 1040 C C . MET A 1 122 ? -9.314 2.452 -5.471 1.00 93.00 122 MET A C 1
ATOM 1042 O O . MET A 1 122 ? -8.773 1.800 -6.360 1.00 93.00 122 MET A O 1
ATOM 1046 N N . ALA A 1 123 ? -9.110 3.762 -5.349 1.00 93.50 123 ALA A N 1
ATOM 1047 C CA . ALA A 1 123 ? -8.201 4.509 -6.208 1.00 93.50 123 ALA A CA 1
ATOM 1048 C C . ALA A 1 123 ? -6.948 4.957 -5.457 1.00 93.50 123 ALA A C 1
ATOM 1050 O O . ALA A 1 123 ? -6.994 5.272 -4.267 1.00 93.50 123 ALA A O 1
ATOM 1051 N N . GLU A 1 124 ? -5.845 5.059 -6.197 1.00 95.62 124 GLU A N 1
ATOM 1052 C CA . GLU A 1 124 ? -4.577 5.637 -5.758 1.00 95.62 124 GLU A CA 1
ATOM 1053 C C . GLU A 1 124 ? -4.374 7.004 -6.420 1.00 95.62 124 GLU A C 1
ATOM 1055 O O . GLU A 1 124 ? -4.419 7.135 -7.644 1.00 95.62 124 GLU A O 1
ATOM 1060 N N . VAL A 1 125 ? -4.124 8.036 -5.612 1.00 93.38 125 VAL A N 1
ATOM 1061 C CA . VAL A 1 125 ? -3.838 9.391 -6.099 1.00 93.38 125 VAL A CA 1
ATOM 1062 C C . VAL A 1 125 ? -2.542 9.891 -5.480 1.00 93.38 125 VAL A C 1
ATOM 1064 O O . VAL A 1 125 ? -2.478 10.177 -4.281 1.00 93.38 125 VAL A O 1
ATOM 1067 N N . SER A 1 126 ? -1.513 10.036 -6.314 1.00 92.44 126 SER A N 1
ATOM 1068 C CA . SER A 1 126 ? -0.165 10.416 -5.884 1.00 92.44 126 SER A CA 1
ATOM 1069 C C . SER A 1 126 ? 0.216 11.831 -6.299 1.00 92.44 126 SER A C 1
ATOM 1071 O O . SER A 1 126 ? 0.025 12.266 -7.432 1.00 92.44 126 SER A O 1
ATOM 1073 N N . THR A 1 127 ? 0.840 12.533 -5.364 1.00 89.62 127 THR A N 1
ATOM 1074 C CA . THR A 1 127 ? 1.499 13.828 -5.539 1.00 89.62 127 THR A CA 1
ATOM 1075 C C . THR A 1 127 ? 2.978 13.686 -5.179 1.00 89.62 127 THR A C 1
ATOM 1077 O O . THR A 1 127 ? 3.429 12.612 -4.794 1.00 89.62 127 THR A O 1
ATOM 1080 N N . LYS A 1 128 ? 3.750 14.775 -5.254 1.00 84.94 128 LYS A N 1
ATOM 1081 C CA . LYS A 1 128 ? 5.173 14.763 -4.871 1.00 84.94 128 LYS A CA 1
ATOM 1082 C C . LYS A 1 128 ? 5.430 14.456 -3.392 1.00 84.94 128 LYS A C 1
ATOM 1084 O O . LYS A 1 128 ? 6.557 14.139 -3.051 1.00 84.94 128 LYS A O 1
ATOM 1089 N N . VAL A 1 129 ? 4.436 14.639 -2.521 1.00 86.06 129 VAL A N 1
ATOM 1090 C CA . VAL A 1 129 ? 4.608 14.542 -1.058 1.00 86.06 129 VAL A CA 1
ATOM 1091 C C . VAL A 1 129 ? 3.683 13.487 -0.456 1.00 86.06 129 VAL A C 1
ATOM 1093 O O . VAL A 1 129 ? 3.985 12.937 0.595 1.00 86.06 129 VAL A O 1
ATOM 1096 N N . ILE A 1 130 ? 2.552 13.205 -1.105 1.00 89.00 130 ILE A N 1
ATOM 1097 C CA . ILE A 1 130 ? 1.474 12.391 -0.540 1.00 89.00 130 ILE A CA 1
ATOM 1098 C C . ILE A 1 130 ? 0.954 11.415 -1.588 1.00 89.00 130 ILE A C 1
ATOM 1100 O O . ILE A 1 130 ? 0.645 11.852 -2.698 1.00 89.00 130 ILE A O 1
ATOM 1104 N N . THR A 1 131 ? 0.767 10.155 -1.208 1.00 93.25 131 THR A N 1
ATOM 1105 C CA . THR A 1 131 ? -0.032 9.171 -1.954 1.00 93.25 131 THR A CA 1
ATOM 1106 C C . THR A 1 131 ? -1.249 8.800 -1.122 1.00 93.25 131 THR A C 1
ATOM 1108 O O . THR A 1 131 ? -1.098 8.393 0.024 1.00 93.25 131 THR A O 1
ATOM 1111 N N . ARG A 1 132 ? -2.454 8.963 -1.673 1.00 93.50 132 ARG A N 1
ATOM 1112 C CA . ARG A 1 132 ? -3.721 8.712 -0.972 1.00 93.50 132 ARG A CA 1
ATOM 1113 C C . ARG A 1 132 ? -4.487 7.561 -1.593 1.00 93.50 132 ARG A C 1
ATOM 1115 O O . ARG A 1 132 ? -4.468 7.410 -2.812 1.00 93.50 132 ARG A O 1
ATOM 1122 N N . TYR A 1 133 ? -5.226 6.857 -0.746 1.00 94.81 133 TYR A N 1
ATOM 1123 C CA . TYR A 1 133 ? -6.079 5.736 -1.112 1.00 94.81 133 TYR A CA 1
ATOM 1124 C C . TYR A 1 133 ? -7.511 5.960 -0.630 1.00 94.81 133 TYR A C 1
ATOM 1126 O O . TYR A 1 133 ? -7.743 6.432 0.491 1.00 94.81 133 TYR A O 1
ATOM 1134 N N . GLY A 1 134 ? -8.481 5.640 -1.479 1.00 94.44 134 GLY A N 1
ATOM 1135 C CA . GLY A 1 134 ? -9.904 5.733 -1.168 1.00 94.44 134 GLY A CA 1
ATOM 1136 C C . GLY A 1 134 ? -10.767 5.833 -2.420 1.00 94.44 134 GLY A C 1
ATOM 1137 O O . GLY A 1 134 ? -10.288 5.667 -3.536 1.00 94.44 134 GLY A O 1
ATOM 1138 N N . TYR A 1 135 ? -12.048 6.147 -2.236 1.00 93.31 135 TYR A N 1
ATOM 1139 C CA . TYR A 1 135 ? -12.993 6.246 -3.350 1.00 93.31 135 TYR A CA 1
ATOM 1140 C C . TYR A 1 135 ? -12.892 7.627 -4.022 1.00 93.31 135 TYR A C 1
ATOM 1142 O O . TYR A 1 135 ? -13.129 8.646 -3.351 1.00 93.31 135 TYR A O 1
ATOM 1150 N N . PRO A 1 136 ? -12.592 7.704 -5.330 1.00 92.38 136 PRO A N 1
ATOM 1151 C CA . PRO A 1 136 ? -12.390 8.970 -6.021 1.00 92.38 136 PRO A CA 1
ATOM 1152 C C . PRO A 1 136 ? -13.717 9.678 -6.340 1.00 92.38 136 PRO A C 1
ATOM 1154 O O . PRO A 1 136 ? -14.773 9.073 -6.525 1.00 92.38 136 PRO A O 1
ATOM 1157 N N . GLN A 1 137 ? -13.675 11.003 -6.428 1.00 88.31 137 GLN A N 1
ATOM 1158 C CA . GLN A 1 137 ? -14.727 11.817 -7.038 1.00 88.31 137 GLN A CA 1
ATOM 1159 C C . GLN A 1 137 ? -14.527 11.925 -8.555 1.00 88.31 137 GLN A C 1
ATOM 1161 O O . GLN A 1 137 ? -13.469 11.597 -9.085 1.00 88.31 137 GLN A O 1
ATOM 1166 N N . LYS A 1 138 ? -15.523 12.481 -9.260 1.00 86.44 138 LYS A N 1
ATOM 1167 C CA . LYS A 1 138 ? -15.449 12.741 -10.712 1.00 86.44 138 LYS A CA 1
ATOM 1168 C C . LYS A 1 138 ? -14.241 13.596 -11.125 1.00 86.44 138 LYS A C 1
ATOM 1170 O O . LYS A 1 138 ? -13.778 13.484 -12.249 1.00 86.44 138 LYS A O 1
ATOM 1175 N N . ASN A 1 139 ? -13.732 14.441 -10.226 1.00 86.06 139 ASN A N 1
ATOM 1176 C CA . ASN A 1 139 ? -12.546 15.274 -10.452 1.00 86.06 139 ASN A CA 1
ATOM 1177 C C . ASN A 1 139 ? -11.212 14.546 -10.169 1.00 86.06 139 ASN A C 1
ATOM 1179 O O . ASN A 1 139 ? -10.167 15.189 -10.163 1.00 86.06 139 ASN A O 1
ATOM 1183 N N . GLY A 1 140 ? -11.244 13.244 -9.861 1.00 84.00 140 GLY A N 1
ATOM 1184 C CA . GLY A 1 140 ? -10.070 12.438 -9.517 1.00 84.00 140 GLY A CA 1
ATOM 1185 C C . GLY A 1 140 ? -9.531 12.650 -8.099 1.00 84.00 140 GLY A C 1
ATOM 1186 O O . GLY A 1 140 ? -8.577 11.987 -7.709 1.00 84.00 140 GLY A O 1
ATOM 1187 N N . SER A 1 141 ? -10.117 13.546 -7.298 1.00 87.88 141 SER A N 1
ATOM 1188 C CA . SER A 1 141 ? -9.714 13.744 -5.901 1.00 87.88 141 SER A CA 1
ATOM 1189 C C . SER A 1 141 ? -10.421 12.764 -4.965 1.00 87.88 141 SER A C 1
ATOM 1191 O O . SER A 1 141 ? -11.567 12.382 -5.200 1.00 87.88 141 SER A O 1
ATOM 1193 N N . ILE A 1 142 ? -9.755 12.372 -3.879 1.00 89.88 142 ILE A N 1
ATOM 1194 C CA . ILE A 1 142 ? -10.347 11.524 -2.838 1.00 89.88 142 ILE A CA 1
ATOM 1195 C C . ILE A 1 142 ? -10.783 12.432 -1.678 1.00 89.88 142 ILE A C 1
ATOM 1197 O O . ILE A 1 142 ? -9.923 13.021 -1.015 1.00 89.88 142 ILE A O 1
ATOM 1201 N N . PRO A 1 143 ? -12.092 12.583 -1.408 1.00 86.31 143 PRO A N 1
ATOM 1202 C CA . PRO A 1 143 ? -12.569 13.383 -0.289 1.00 86.31 143 PRO A CA 1
ATOM 1203 C C . PRO A 1 143 ? -12.287 12.665 1.033 1.00 86.31 143 PRO A C 1
ATOM 1205 O O . PRO A 1 143 ? -12.403 11.445 1.125 1.00 86.31 143 PRO A O 1
ATOM 1208 N N . THR A 1 144 ? -12.011 13.422 2.098 1.00 79.06 144 THR A N 1
ATOM 1209 C CA . THR A 1 144 ? -11.685 12.881 3.433 1.00 79.06 144 THR A CA 1
ATOM 1210 C C . THR A 1 144 ? -12.711 11.870 3.949 1.00 79.06 144 THR A C 1
ATOM 1212 O O . THR A 1 144 ? -12.355 10.915 4.630 1.00 79.06 144 THR A O 1
ATOM 1215 N N . THR A 1 145 ? -13.991 12.050 3.613 1.00 79.50 145 THR A N 1
ATOM 1216 C CA . THR A 1 145 ? -15.075 11.158 4.053 1.00 79.50 145 THR A CA 1
ATOM 1217 C C . THR A 1 145 ? -15.038 9.777 3.403 1.00 79.50 145 THR A C 1
ATOM 1219 O O . THR A 1 145 ? -15.618 8.849 3.962 1.00 79.50 145 THR A O 1
ATOM 1222 N N . LYS A 1 146 ? -14.363 9.640 2.258 1.00 87.94 146 LYS A N 1
ATOM 1223 C CA . LYS A 1 146 ? -14.190 8.383 1.520 1.00 87.94 146 LYS A CA 1
ATOM 1224 C C . LYS A 1 146 ? -12.727 7.934 1.441 1.00 87.94 146 LYS A C 1
ATOM 1226 O O . LYS A 1 146 ? -12.379 7.083 0.624 1.00 87.94 146 LYS A O 1
ATOM 1231 N N . MET A 1 147 ? -11.872 8.539 2.259 1.00 88.81 147 MET A N 1
ATOM 1232 C CA . MET A 1 147 ? -10.462 8.197 2.348 1.00 88.81 147 MET A CA 1
ATOM 1233 C C . MET A 1 147 ? -10.273 6.979 3.253 1.00 88.81 147 MET A C 1
ATOM 1235 O O . MET A 1 147 ? -10.982 6.821 4.258 1.00 88.81 147 MET A O 1
ATOM 1239 N N . PHE A 1 148 ? -9.333 6.131 2.855 1.00 91.19 148 PHE A N 1
ATOM 1240 C CA . PHE A 1 148 ? -8.918 4.932 3.569 1.00 91.19 148 PHE A CA 1
ATOM 1241 C C . PHE A 1 148 ? -7.552 5.146 4.234 1.00 91.19 148 PHE A C 1
ATOM 1243 O O . PHE A 1 148 ? -7.437 4.992 5.449 1.00 91.19 148 PHE A O 1
ATOM 1250 N N . ALA A 1 149 ? -6.541 5.549 3.458 1.00 91.44 149 ALA A N 1
ATOM 1251 C CA . ALA A 1 149 ? -5.175 5.707 3.947 1.00 91.44 149 ALA A CA 1
ATOM 1252 C C . ALA A 1 149 ? -4.370 6.742 3.158 1.00 91.44 149 ALA A C 1
ATOM 1254 O O . ALA A 1 149 ? -4.741 7.131 2.047 1.00 91.44 149 ALA A O 1
ATOM 1255 N N . GLU A 1 150 ? -3.236 7.161 3.717 1.00 90.31 150 GLU A N 1
ATOM 1256 C CA . GLU A 1 150 ? -2.242 7.962 3.006 1.00 90.31 150 GLU A CA 1
ATOM 1257 C C . GLU A 1 150 ? -0.804 7.614 3.413 1.00 90.31 150 GLU A C 1
ATOM 1259 O O . GLU A 1 150 ? -0.518 7.346 4.579 1.00 90.31 150 GLU A O 1
ATOM 1264 N N . PHE A 1 151 ? 0.100 7.642 2.435 1.00 89.94 151 PHE A N 1
ATOM 1265 C CA . PHE A 1 151 ? 1.536 7.768 2.649 1.00 89.94 151 PHE A CA 1
ATOM 1266 C C . PHE A 1 151 ? 1.920 9.241 2.559 1.00 89.94 151 PHE A C 1
ATOM 1268 O O . PHE A 1 151 ? 1.561 9.913 1.589 1.00 89.94 151 PHE A O 1
ATOM 1275 N N . TYR A 1 152 ? 2.678 9.731 3.533 1.00 87.00 152 TYR A N 1
ATOM 1276 C CA . TYR A 1 152 ? 3.151 11.108 3.597 1.00 87.00 152 TYR A CA 1
ATOM 1277 C C . TYR A 1 152 ? 4.673 11.147 3.733 1.00 87.00 152 TYR A C 1
ATOM 1279 O O . TYR A 1 152 ? 5.239 10.590 4.669 1.00 87.00 152 TYR A O 1
ATOM 12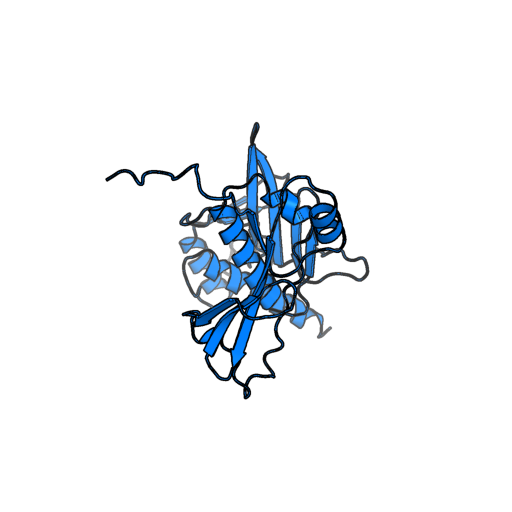87 N N . SER A 1 153 ? 5.346 11.818 2.800 1.00 85.69 153 SER A N 1
ATOM 1288 C CA . SER A 1 153 ? 6.786 12.054 2.868 1.00 85.69 153 SER A CA 1
ATOM 1289 C C . SER A 1 153 ? 7.059 13.316 3.668 1.00 85.69 153 SER A C 1
ATOM 1291 O O . SER A 1 153 ? 6.888 14.444 3.199 1.00 85.69 153 SER A O 1
ATOM 1293 N N . ARG A 1 154 ? 7.474 13.120 4.912 1.00 79.19 154 ARG A N 1
ATOM 1294 C CA . ARG A 1 154 ? 7.794 14.187 5.843 1.00 79.19 154 ARG A CA 1
ATOM 1295 C C . ARG A 1 154 ? 9.276 14.541 5.761 1.00 79.19 154 ARG A C 1
ATOM 1297 O O . ARG A 1 154 ? 10.094 13.647 5.930 1.00 79.19 154 ARG A O 1
ATOM 1304 N N . PRO A 1 155 ? 9.655 15.816 5.613 1.00 77.88 155 PRO A N 1
ATOM 1305 C CA . PRO A 1 155 ? 11.034 16.229 5.840 1.00 77.88 155 PRO A CA 1
ATOM 1306 C C . PRO A 1 155 ? 11.363 16.183 7.342 1.00 77.88 155 PRO A C 1
ATOM 1308 O O . PRO A 1 155 ? 10.652 16.762 8.169 1.00 77.88 155 PRO A O 1
ATOM 1311 N N . ILE A 1 156 ? 12.441 15.491 7.693 1.00 73.25 156 ILE A N 1
ATOM 1312 C CA . ILE A 1 156 ? 13.059 15.446 9.018 1.00 73.25 156 ILE A CA 1
ATOM 1313 C C . ILE A 1 156 ? 14.535 15.791 8.836 1.00 73.25 156 ILE A C 1
ATOM 1315 O O . ILE A 1 156 ? 15.348 14.947 8.460 1.00 73.25 156 ILE A O 1
ATOM 1319 N N . ASN A 1 157 ? 14.875 17.048 9.120 1.00 76.69 157 ASN A N 1
ATOM 1320 C CA . ASN A 1 157 ? 16.189 17.624 8.833 1.00 76.69 157 ASN A CA 1
ATOM 1321 C C . ASN A 1 157 ? 16.542 17.455 7.341 1.00 76.69 157 ASN A C 1
ATOM 1323 O O . ASN A 1 157 ? 15.764 17.870 6.484 1.00 76.69 157 ASN A O 1
ATOM 1327 N N . GLU A 1 158 ? 17.689 16.847 7.039 1.00 74.75 158 GLU A N 1
ATOM 1328 C CA . GLU A 1 158 ? 18.170 16.579 5.676 1.00 74.75 158 GLU A CA 1
ATOM 1329 C C . GLU A 1 158 ? 17.583 15.298 5.062 1.00 74.75 158 GLU A C 1
ATOM 1331 O O . GLU A 1 158 ? 17.824 15.005 3.894 1.00 74.75 158 GLU A O 1
ATOM 1336 N N . PHE A 1 159 ? 16.797 14.535 5.824 1.00 69.44 159 PHE A N 1
ATOM 1337 C CA . PHE A 1 159 ? 16.194 13.286 5.372 1.00 69.44 159 PHE A CA 1
ATOM 1338 C C . PHE A 1 159 ? 14.690 13.443 5.210 1.00 69.44 159 PHE A C 1
A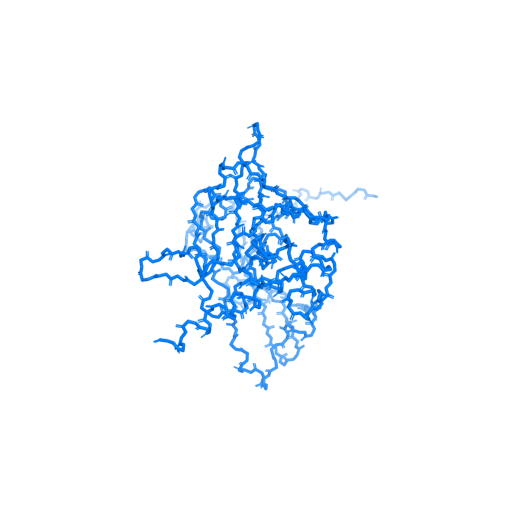TOM 1340 O O . PHE A 1 159 ? 14.055 14.285 5.839 1.00 69.44 159 PHE A O 1
ATOM 1347 N N . TYR A 1 160 ? 14.083 12.578 4.410 1.00 75.81 160 TYR A N 1
ATOM 1348 C CA . TYR A 1 160 ? 12.637 12.406 4.435 1.00 75.81 160 TYR A CA 1
ATOM 1349 C C . TYR A 1 160 ? 12.297 11.163 5.268 1.00 75.81 160 TYR A C 1
ATOM 1351 O O . TYR A 1 160 ? 13.052 10.198 5.265 1.00 75.81 160 TYR A O 1
ATOM 1359 N N . GLN A 1 161 ? 11.153 11.128 5.939 1.00 79.12 161 GLN A N 1
ATOM 1360 C CA . GLN A 1 161 ? 10.556 9.933 6.537 1.00 79.12 161 GLN A CA 1
ATOM 1361 C C . GLN A 1 161 ? 9.220 9.672 5.849 1.00 79.12 161 GLN A C 1
ATOM 1363 O O . GLN A 1 161 ? 8.457 10.607 5.616 1.00 79.12 161 GLN A O 1
ATOM 1368 N N . LEU A 1 162 ? 8.940 8.414 5.510 1.00 81.62 162 LEU A N 1
ATOM 1369 C CA . LEU A 1 162 ? 7.629 8.027 5.009 1.00 81.62 162 LEU A CA 1
ATOM 1370 C C . LEU A 1 162 ? 6.747 7.621 6.192 1.00 81.62 162 LEU A C 1
ATOM 1372 O O . LEU A 1 162 ? 7.029 6.651 6.897 1.00 81.62 162 LEU A O 1
ATOM 1376 N N . GLU A 1 163 ? 5.699 8.395 6.427 1.00 84.25 163 GLU A N 1
ATOM 1377 C CA . GLU A 1 163 ? 4.664 8.089 7.407 1.00 84.25 163 GLU A CA 1
ATOM 1378 C C . GLU A 1 163 ? 3.493 7.413 6.684 1.00 84.25 163 GLU A C 1
ATOM 1380 O O . GLU A 1 163 ? 3.117 7.828 5.586 1.00 84.25 163 GLU A O 1
ATOM 1385 N N . PHE A 1 164 ? 2.926 6.366 7.283 1.00 86.62 164 PHE A N 1
ATOM 1386 C CA . PHE A 1 164 ? 1.702 5.729 6.797 1.00 86.62 164 PHE A CA 1
ATOM 1387 C C . PHE A 1 164 ? 0.581 5.938 7.785 1.00 86.62 164 PHE A C 1
ATOM 1389 O O . PHE A 1 164 ? 0.802 5.790 8.985 1.00 86.62 164 PHE A O 1
ATOM 1396 N N . SER A 1 165 ? -0.606 6.258 7.280 1.00 86.12 165 SER A N 1
ATOM 1397 C CA . SER A 1 165 ? -1.732 6.678 8.099 1.00 86.12 165 SER A CA 1
ATOM 1398 C C . SER A 1 165 ? -3.050 6.085 7.644 1.00 86.12 165 SER A C 1
ATOM 1400 O O . SER A 1 165 ? -3.370 6.129 6.460 1.00 86.12 165 SER A O 1
ATOM 1402 N N . LEU A 1 166 ? -3.821 5.580 8.608 1.00 87.44 166 LEU A N 1
ATOM 1403 C CA . LEU A 1 166 ? -5.077 4.860 8.401 1.00 87.44 166 LEU A CA 1
ATOM 1404 C C . LEU A 1 166 ? -6.269 5.598 9.005 1.00 87.44 166 LEU A C 1
ATOM 1406 O O . LEU A 1 166 ? -6.206 6.040 10.151 1.00 87.44 166 LEU A O 1
ATOM 1410 N N . TRP A 1 167 ? -7.388 5.635 8.280 1.00 86.19 167 TRP A N 1
ATOM 1411 C CA . TRP A 1 167 ? -8.670 6.085 8.816 1.00 86.19 167 TRP A CA 1
ATOM 1412 C C . TRP A 1 167 ? -9.318 4.955 9.614 1.00 86.19 167 TRP A C 1
ATOM 1414 O O . TRP A 1 167 ? -9.830 3.996 9.045 1.00 86.19 167 TRP A O 1
ATOM 1424 N N . LEU A 1 168 ? -9.314 5.104 10.937 1.00 85.06 168 LEU A N 1
ATOM 1425 C CA . LEU A 1 168 ? -9.796 4.112 11.895 1.00 85.06 168 LEU A CA 1
ATOM 1426 C C . LEU A 1 168 ? -10.950 4.662 12.756 1.00 85.06 168 LEU A C 1
ATOM 1428 O O . LEU A 1 168 ? -10.983 5.862 13.035 1.00 85.06 168 LEU A O 1
ATOM 1432 N N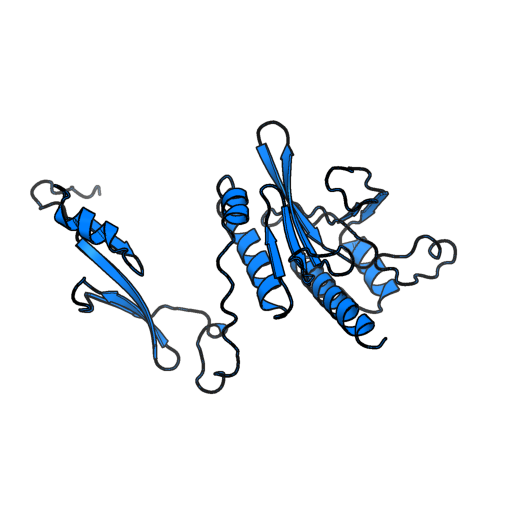 . PRO A 1 169 ? -11.874 3.815 13.240 1.00 81.62 169 PRO A N 1
ATOM 1433 C CA . PRO A 1 169 ? -12.932 4.240 14.159 1.00 81.62 169 PRO A CA 1
ATOM 1434 C C . PRO A 1 169 ? -12.380 4.618 15.546 1.00 81.62 169 PRO A C 1
ATOM 1436 O O . PRO A 1 169 ? -11.495 3.930 16.065 1.00 81.62 169 PRO A O 1
ATOM 1439 N N . ILE A 1 170 ? -12.929 5.680 16.164 1.00 76.81 170 ILE A N 1
ATOM 1440 C CA . ILE A 1 170 ? -12.570 6.154 17.517 1.00 76.81 170 ILE A CA 1
ATOM 1441 C C . ILE A 1 170 ? -13.768 6.486 18.401 1.00 76.81 170 ILE A C 1
ATOM 1443 O O . ILE A 1 170 ? -14.866 6.751 17.901 1.00 76.81 170 ILE A O 1
ATOM 1447 N N . PRO A 1 171 ? -13.567 6.510 19.733 1.00 71.25 171 PRO A N 1
ATOM 1448 C CA . PRO A 1 171 ? -14.646 6.825 20.648 1.00 71.25 171 PRO A CA 1
ATOM 1449 C C . PRO A 1 171 ? -14.992 8.308 20.572 1.00 71.25 171 PRO A C 1
ATOM 1451 O O . PRO A 1 171 ? -14.129 9.188 20.620 1.00 71.25 171 PRO A O 1
ATOM 1454 N N . ASN A 1 172 ? -16.286 8.605 20.496 1.00 67.75 172 ASN A N 1
ATOM 1455 C CA . ASN A 1 172 ? -16.759 9.978 20.504 1.00 67.75 172 ASN A CA 1
ATOM 1456 C C . ASN A 1 172 ? -16.617 10.600 21.901 1.00 67.75 172 ASN A C 1
ATOM 1458 O O . ASN A 1 172 ? -17.352 10.249 22.824 1.00 67.75 172 ASN A O 1
ATOM 1462 N N . LYS A 1 173 ? -15.738 11.598 22.038 1.00 62.56 173 LYS A N 1
ATOM 1463 C CA . LYS A 1 173 ? -15.455 12.284 23.315 1.00 62.56 173 LYS A CA 1
ATOM 1464 C C . LYS A 1 173 ? -16.674 12.861 24.023 1.00 62.56 173 LYS A C 1
ATOM 1466 O O . LYS A 1 173 ? -16.651 12.973 25.243 1.00 62.56 173 LYS A O 1
ATOM 1471 N N . ARG A 1 174 ? -17.736 13.204 23.287 1.00 51.69 174 ARG A N 1
ATOM 1472 C CA . ARG A 1 174 ? -18.977 13.719 23.887 1.00 51.69 174 ARG A CA 1
ATOM 1473 C C . ARG A 1 174 ? -19.689 12.695 24.775 1.00 51.69 174 ARG A C 1
ATOM 1475 O O . ARG A 1 174 ? -20.448 13.107 25.639 1.00 51.69 174 ARG A O 1
ATOM 1482 N N . TYR A 1 175 ? -19.433 11.403 24.572 1.00 50.56 175 TYR A N 1
ATOM 1483 C CA . TYR A 1 175 ? -20.115 10.315 25.275 1.00 50.56 175 TYR A CA 1
ATOM 1484 C C . TYR A 1 175 ? -19.187 9.516 26.209 1.00 50.56 175 TYR A C 1
ATOM 1486 O O . TYR A 1 175 ? -19.666 8.776 27.067 1.00 50.56 175 TYR A O 1
ATOM 1494 N N . ILE A 1 176 ? -17.865 9.745 26.136 1.00 52.28 176 ILE A N 1
ATOM 1495 C CA . ILE A 1 176 ? -16.883 9.150 27.063 1.00 52.28 176 ILE A CA 1
ATOM 1496 C C . ILE A 1 176 ? -17.171 9.561 28.518 1.00 52.28 176 ILE A C 1
ATOM 1498 O O . ILE A 1 176 ? -17.035 8.739 29.418 1.00 52.28 176 ILE A O 1
ATOM 1502 N N . SER A 1 177 ? -17.636 10.792 28.764 1.00 51.78 177 SER A N 1
ATOM 1503 C CA . SER A 1 177 ? -17.995 11.268 30.113 1.00 51.78 177 SER A CA 1
ATOM 1504 C C . SER A 1 177 ? -19.204 10.555 30.735 1.00 51.78 177 SER A C 1
ATOM 1506 O O . SER A 1 177 ? -19.462 10.737 31.921 1.00 51.78 177 SER A O 1
ATOM 1508 N N . GLN A 1 178 ? -19.936 9.749 29.959 1.00 51.84 178 GLN A N 1
ATOM 1509 C CA . GLN A 1 178 ? -21.130 9.018 30.391 1.00 51.84 178 GLN A CA 1
ATOM 1510 C C . GLN A 1 178 ? -20.938 7.490 30.388 1.00 51.84 178 GLN A C 1
ATOM 1512 O O . GLN A 1 178 ? -21.915 6.772 30.564 1.00 51.84 178 GLN A O 1
ATOM 1517 N N . ASN A 1 179 ? -19.713 6.974 30.187 1.00 52.44 179 ASN A N 1
ATOM 1518 C CA . ASN A 1 179 ? -19.437 5.537 29.979 1.00 52.44 179 ASN A CA 1
ATOM 1519 C C . ASN A 1 179 ? -20.173 4.913 28.771 1.00 52.44 179 ASN A C 1
ATOM 1521 O O . ASN A 1 179 ? -20.310 3.694 28.684 1.00 52.44 179 ASN A O 1
ATOM 1525 N N . ILE A 1 180 ? -20.613 5.728 27.807 1.00 50.00 180 ILE A N 1
ATOM 1526 C CA . ILE A 1 180 ? -21.269 5.259 26.582 1.00 50.00 180 ILE A CA 1
ATOM 1527 C C . ILE A 1 180 ? -20.306 5.492 25.413 1.00 50.00 180 ILE A C 1
ATOM 1529 O O . ILE A 1 180 ? -20.043 6.623 25.012 1.00 50.00 180 ILE A O 1
ATOM 1533 N N . TYR A 1 181 ? -19.766 4.424 24.831 1.00 53.31 181 TYR A N 1
ATOM 1534 C CA . TYR A 1 181 ? -18.856 4.518 23.687 1.00 53.31 181 TYR A CA 1
ATOM 1535 C C . TYR A 1 181 ? -19.636 4.486 22.368 1.00 53.31 181 TYR A C 1
ATOM 1537 O O . TYR A 1 181 ? -19.676 3.473 21.680 1.00 53.31 181 TYR A O 1
ATOM 1545 N N . LEU A 1 182 ? -20.275 5.600 21.995 1.00 52.62 182 LEU A N 1
ATOM 1546 C CA . LEU A 1 182 ? -20.903 5.707 20.673 1.00 52.62 182 LEU A CA 1
ATOM 1547 C C . LEU A 1 182 ? -19.834 5.843 19.575 1.00 52.62 182 LEU A C 1
ATOM 1549 O O . LEU A 1 182 ? -18.962 6.719 19.657 1.00 52.62 182 LEU A O 1
ATOM 1553 N N . LYS A 1 183 ? -19.935 5.001 18.533 1.00 50.78 183 LYS A N 1
ATOM 1554 C CA . LYS A 1 183 ? -19.083 5.037 17.332 1.00 50.78 183 LYS A CA 1
ATOM 1555 C C . LYS A 1 183 ? -19.188 6.423 16.687 1.00 50.78 183 LYS A C 1
ATOM 1557 O O . LYS A 1 183 ? -20.251 6.823 16.215 1.00 50.78 183 LYS A O 1
ATOM 1562 N N . LYS A 1 184 ? -18.078 7.162 16.639 1.00 56.09 184 LYS A N 1
ATOM 1563 C CA . LYS A 1 184 ? -17.905 8.284 15.712 1.00 56.09 184 LYS A CA 1
ATOM 1564 C C . LYS A 1 184 ? -16.664 8.002 14.893 1.00 56.09 184 LYS A C 1
ATOM 1566 O O . LYS A 1 184 ? -15.556 7.987 15.416 1.00 56.09 184 LYS A O 1
ATOM 1571 N N . THR A 1 185 ? -16.840 7.796 13.597 1.00 51.75 185 THR A N 1
ATOM 1572 C CA . THR A 1 185 ? -15.691 7.694 12.705 1.00 51.75 185 THR A CA 1
ATOM 1573 C C . THR A 1 185 ? -15.095 9.092 12.529 1.00 51.75 185 THR A C 1
ATOM 1575 O O . THR A 1 185 ? -15.629 9.920 11.792 1.00 51.75 185 THR A O 1
ATOM 1578 N N . GLU A 1 186 ? -14.015 9.392 13.248 1.00 54.34 186 GLU A N 1
ATOM 1579 C CA . GLU A 1 186 ? -13.147 10.540 12.968 1.00 54.34 186 GLU A CA 1
ATOM 1580 C C . GLU A 1 186 ? -11.826 10.046 12.367 1.00 54.34 186 GLU A C 1
ATOM 1582 O O . GLU A 1 186 ? -11.458 8.885 12.517 1.00 54.34 186 GLU A O 1
ATOM 1587 N N . LYS A 1 187 ? -11.098 10.930 11.678 1.00 51.44 187 LYS A N 1
ATOM 1588 C CA . LYS A 1 187 ? -9.754 10.630 11.169 1.00 51.44 187 LYS A CA 1
ATOM 1589 C C . LYS A 1 187 ? -8.823 10.347 12.357 1.00 51.44 187 LYS A C 1
ATOM 1591 O O . LYS A 1 187 ? -8.435 11.280 13.054 1.00 51.44 187 LYS A O 1
ATOM 1596 N N . ILE A 1 188 ? -8.404 9.098 12.557 1.00 54.94 188 ILE A N 1
ATOM 1597 C CA . ILE A 1 188 ? -7.092 8.854 13.169 1.00 54.94 188 ILE A CA 1
ATOM 1598 C C . ILE A 1 188 ? -6.067 9.036 12.060 1.00 54.94 188 ILE A C 1
ATOM 1600 O O . ILE A 1 188 ? -6.300 8.644 10.924 1.00 54.94 188 ILE A O 1
ATOM 1604 N N . LEU A 1 189 ? -4.947 9.670 12.368 1.00 51.91 189 LEU A N 1
ATOM 1605 C CA . LEU A 1 189 ? -3.753 9.517 11.562 1.00 51.91 189 LEU A CA 1
ATOM 1606 C C . LEU A 1 189 ? -2.829 8.635 12.384 1.00 51.91 189 LEU A C 1
ATOM 1608 O O . LEU A 1 189 ? -2.059 9.127 13.203 1.00 51.91 189 LEU A O 1
ATOM 1612 N N . THR A 1 190 ? -2.928 7.324 12.218 1.00 51.38 190 THR A N 1
ATOM 1613 C CA . THR A 1 190 ? -1.931 6.442 12.820 1.00 51.38 190 THR A CA 1
ATOM 1614 C C . THR A 1 190 ? -0.578 6.881 12.273 1.00 51.38 190 THR A C 1
ATOM 1616 O O . THR A 1 190 ? -0.401 6.842 11.069 1.00 51.38 190 THR A O 1
ATOM 1619 N N . SER A 1 191 ? 0.359 7.377 13.081 1.00 54.03 191 SER A N 1
ATOM 1620 C CA . SER A 1 191 ? 1.736 7.495 12.592 1.00 54.03 191 SER A CA 1
ATOM 1621 C C . SER A 1 191 ? 2.377 6.147 12.857 1.00 54.03 191 SER A C 1
ATOM 1623 O O . SER A 1 191 ? 3.071 5.934 13.853 1.00 54.03 191 SER A O 1
ATOM 1625 N N . THR A 1 192 ? 2.058 5.184 11.997 1.00 54.84 192 THR A N 1
ATOM 1626 C CA . THR A 1 192 ? 2.835 3.957 11.957 1.00 54.84 192 THR A CA 1
ATOM 1627 C C . THR A 1 192 ? 4.065 4.306 11.145 1.00 54.84 192 THR A C 1
ATOM 1629 O O . THR A 1 192 ? 3.988 4.459 9.926 1.00 54.84 192 THR A O 1
ATOM 1632 N N . SER A 1 193 ? 5.193 4.518 11.824 1.00 59.00 193 SER A N 1
ATOM 1633 C CA . SER A 1 193 ? 6.479 4.499 11.135 1.00 59.00 193 SER A CA 1
ATOM 1634 C C . SER A 1 193 ? 6.533 3.191 10.355 1.00 59.00 193 SER A C 1
ATOM 1636 O O . SER A 1 193 ? 6.419 2.124 10.952 1.00 59.00 193 SER A O 1
ATOM 1638 N N . ILE A 1 194 ? 6.668 3.266 9.036 1.00 65.44 194 ILE A N 1
ATOM 1639 C CA . ILE A 1 194 ? 6.800 2.074 8.204 1.00 65.44 194 ILE A CA 1
ATOM 1640 C C . ILE A 1 194 ? 8.241 1.616 8.363 1.00 65.44 194 ILE A C 1
ATOM 1642 O O . ILE A 1 194 ? 9.139 2.098 7.683 1.00 65.44 194 ILE A O 1
ATOM 1646 N N . LYS A 1 195 ? 8.478 0.769 9.355 1.00 66.62 195 LYS A N 1
ATOM 1647 C CA . LYS A 1 195 ? 9.730 0.037 9.485 1.00 66.62 195 LYS A CA 1
ATOM 1648 C C . LYS A 1 195 ? 9.386 -1.407 9.738 1.00 66.62 195 LYS A C 1
ATOM 1650 O O . LYS A 1 195 ? 8.524 -1.704 10.573 1.00 66.62 195 LYS A O 1
ATOM 1655 N N . GLU A 1 196 ? 10.078 -2.282 9.033 1.00 62.59 196 GLU A N 1
ATOM 1656 C CA . GLU A 1 196 ? 9.997 -3.714 9.254 1.00 62.59 196 GLU A CA 1
ATOM 1657 C C . GLU A 1 196 ? 10.214 -4.012 10.751 1.00 62.59 196 GLU A C 1
ATOM 1659 O O . GLU A 1 196 ? 11.131 -3.476 11.378 1.00 62.59 196 GLU A O 1
ATOM 1664 N N . ASN A 1 197 ? 9.306 -4.788 11.354 1.00 63.88 197 ASN A N 1
ATOM 1665 C CA . ASN A 1 197 ? 9.295 -5.158 12.781 1.00 63.88 197 ASN A CA 1
ATOM 1666 C C . ASN A 1 197 ? 9.040 -4.032 13.805 1.00 63.88 197 ASN A C 1
ATOM 1668 O O . ASN A 1 197 ? 9.137 -4.266 15.013 1.00 63.88 197 ASN A O 1
ATOM 1672 N N . SER A 1 198 ? 8.684 -2.818 13.377 1.00 66.81 198 SER A N 1
ATOM 1673 C CA . SER A 1 198 ? 8.290 -1.765 14.319 1.00 66.81 198 SER A CA 1
ATOM 1674 C C . SER A 1 198 ? 6.845 -1.941 14.795 1.00 66.81 198 SER A C 1
ATOM 1676 O O . SER A 1 198 ? 5.938 -2.225 14.013 1.00 66.81 198 SER A O 1
ATOM 1678 N N . LYS A 1 199 ? 6.610 -1.764 16.102 1.00 70.12 199 LYS A N 1
ATOM 1679 C CA . LYS A 1 199 ? 5.244 -1.748 16.638 1.00 70.12 199 LYS A CA 1
ATOM 1680 C C . LYS A 1 199 ? 4.534 -0.471 16.175 1.00 70.12 199 LYS A C 1
ATOM 1682 O O . LYS A 1 199 ? 5.095 0.617 16.346 1.00 70.12 199 LYS A O 1
ATOM 1687 N N . PRO A 1 200 ? 3.305 -0.569 15.641 1.00 75.00 200 PRO A N 1
ATOM 1688 C CA . PRO A 1 200 ? 2.576 0.603 15.190 1.00 75.00 200 PRO A CA 1
ATOM 1689 C C . PRO A 1 200 ? 2.275 1.516 16.381 1.00 75.00 200 PRO A C 1
ATOM 1691 O O . PRO A 1 200 ? 1.862 1.066 17.452 1.00 75.00 200 PRO A O 1
ATOM 1694 N N . SER A 1 201 ? 2.487 2.815 16.186 1.00 71.56 201 SER A N 1
ATOM 1695 C CA . SER A 1 201 ? 2.111 3.847 17.148 1.00 71.56 201 SER A CA 1
ATOM 1696 C C . SER A 1 201 ? 0.869 4.571 16.634 1.00 71.56 201 SER A C 1
ATOM 1698 O O . SER A 1 201 ? 0.802 4.976 15.473 1.00 71.56 201 SER A O 1
ATOM 1700 N N . LEU A 1 202 ? -0.149 4.710 17.482 1.00 77.94 202 LEU A N 1
ATOM 1701 C CA . LEU A 1 202 ? -1.429 5.299 17.093 1.00 77.94 202 LEU A CA 1
ATOM 1702 C C . LEU A 1 202 ? -1.528 6.697 17.691 1.00 77.94 202 LEU A C 1
ATOM 1704 O O . LEU A 1 202 ? -1.508 6.854 18.911 1.00 77.94 202 LEU A O 1
ATOM 1708 N N . PHE A 1 203 ? -1.663 7.709 16.838 1.00 75.62 203 PHE A N 1
ATOM 1709 C CA . PHE A 1 203 ? -1.823 9.097 17.255 1.00 75.62 203 PHE A CA 1
ATOM 1710 C C . PHE A 1 203 ? -3.108 9.670 16.654 1.00 75.62 203 PHE A C 1
ATOM 1712 O O . PHE A 1 203 ? -3.366 9.551 15.464 1.00 75.62 203 PHE A O 1
ATOM 1719 N N . VAL A 1 204 ? -3.943 10.321 17.455 1.00 71.81 204 VAL A N 1
ATOM 1720 C CA . VAL A 1 204 ? -5.145 10.989 16.941 1.00 71.81 204 VAL A CA 1
ATOM 1721 C C . VAL A 1 204 ? -4.766 12.393 16.488 1.00 71.81 204 VAL A C 1
ATOM 1723 O O . VAL A 1 204 ? -4.372 13.223 17.313 1.00 71.81 204 VAL A O 1
ATOM 1726 N N . LEU A 1 205 ? -4.890 12.678 15.189 1.00 65.12 205 LEU A N 1
ATOM 1727 C CA . LEU A 1 205 ? -4.692 14.021 14.645 1.00 65.12 205 LEU A CA 1
ATOM 1728 C C . LEU A 1 205 ? -5.998 14.810 14.622 1.00 65.12 205 LEU A C 1
ATOM 1730 O O . LEU A 1 205 ? -6.997 14.364 14.070 1.00 65.12 205 LEU A O 1
ATOM 1734 N N . ARG A 1 206 ? -5.975 16.034 15.168 1.00 53.09 206 ARG A N 1
ATOM 1735 C CA . ARG A 1 206 ? -7.158 16.917 15.213 1.00 53.09 206 ARG A CA 1
ATOM 1736 C C . ARG A 1 206 ? -7.513 17.589 13.883 1.00 53.09 206 ARG A C 1
ATOM 1738 O O . ARG A 1 206 ? -8.532 18.267 13.816 1.00 53.09 206 ARG A O 1
ATOM 1745 N N . ASN A 1 207 ? -6.697 17.449 12.842 1.00 53.47 207 ASN A N 1
ATOM 1746 C CA . ASN A 1 207 ? -6.924 18.085 11.545 1.00 53.47 207 ASN A CA 1
ATOM 1747 C C . ASN A 1 207 ? -6.351 17.181 10.439 1.00 53.47 207 ASN A C 1
ATOM 1749 O O . ASN A 1 207 ? -5.288 16.600 10.659 1.00 53.47 207 ASN A O 1
ATOM 1753 N N . PRO A 1 208 ? -6.977 17.051 9.250 1.00 49.56 208 PRO A N 1
ATOM 1754 C CA . PRO A 1 208 ? -6.421 16.250 8.169 1.00 49.56 208 PRO A CA 1
ATOM 1755 C C . PRO A 1 208 ? -5.143 16.837 7.575 1.00 49.56 208 PRO A C 1
ATOM 1757 O O . PRO A 1 208 ? -4.578 16.188 6.702 1.00 49.56 208 PRO A O 1
ATOM 1760 N N . ASP A 1 209 ? -4.724 18.030 8.007 1.00 53.50 209 ASP A N 1
ATOM 1761 C CA . ASP A 1 209 ? -3.476 18.652 7.592 1.00 53.50 209 ASP A CA 1
ATOM 1762 C C . ASP A 1 209 ? -2.276 17.880 8.176 1.00 53.50 209 ASP A C 1
ATOM 1764 O O . ASP A 1 209 ? -2.047 17.953 9.388 1.00 53.50 209 ASP A O 1
ATOM 1768 N N . PRO A 1 210 ? -1.481 17.180 7.345 1.00 49.66 210 PRO A N 1
ATOM 1769 C CA . PRO A 1 210 ? -0.286 16.469 7.799 1.00 49.66 210 PRO A CA 1
ATOM 1770 C C . PRO A 1 210 ? 0.790 17.404 8.384 1.00 49.66 210 PRO A C 1
ATOM 1772 O O . PRO A 1 210 ? 1.743 16.940 9.002 1.00 49.66 210 PRO A O 1
ATOM 1775 N N . LYS A 1 211 ? 0.650 18.731 8.239 1.00 50.62 211 LYS A N 1
ATOM 1776 C CA . LYS A 1 211 ? 1.517 19.726 8.892 1.00 50.62 211 LYS A CA 1
ATOM 1777 C C . LYS A 1 211 ? 1.087 20.058 10.324 1.00 50.62 211 LYS A C 1
ATOM 1779 O O . LYS A 1 211 ? 1.863 20.642 11.081 1.00 50.62 211 LYS A O 1
ATOM 1784 N N . SER A 1 212 ? -0.139 19.714 10.717 1.00 53.50 212 SER A N 1
ATOM 1785 C CA . SER A 1 212 ? -0.693 20.024 12.035 1.00 53.50 212 SER A CA 1
ATOM 1786 C C . SER A 1 212 ? -0.311 18.943 13.054 1.00 53.50 212 SER A C 1
ATOM 1788 O O . SER A 1 212 ? -1.122 18.081 13.382 1.00 53.50 212 SER A O 1
ATOM 1790 N N . TYR A 1 213 ? 0.881 19.039 13.652 1.00 53.75 213 TYR A N 1
ATOM 1791 C CA . TYR A 1 213 ? 1.371 18.150 14.732 1.00 53.75 213 TYR A CA 1
ATOM 1792 C C . TYR A 1 213 ? 0.638 18.266 16.078 1.00 53.75 213 TYR A C 1
ATOM 1794 O O . TYR A 1 213 ? 1.147 17.869 17.126 1.00 53.75 213 TYR A O 1
ATOM 1802 N N . ARG A 1 214 ? -0.581 18.805 16.089 1.00 54.31 214 ARG A N 1
ATOM 1803 C CA . ARG A 1 214 ? -1.434 18.778 17.276 1.00 54.31 214 ARG A CA 1
ATOM 1804 C C . ARG A 1 214 ? -2.093 17.405 17.370 1.00 54.31 214 ARG A C 1
ATOM 1806 O O . ARG A 1 214 ? -3.258 17.232 17.004 1.00 54.31 214 ARG A O 1
ATOM 1813 N N . HIS A 1 215 ? -1.323 16.435 17.856 1.00 60.00 215 HIS A N 1
ATOM 1814 C CA . HIS A 1 215 ? -1.870 15.174 18.336 1.00 60.00 215 HIS A CA 1
ATOM 1815 C C . HIS A 1 215 ? -2.726 15.474 19.561 1.00 60.00 215 HIS A C 1
ATOM 1817 O O . HIS A 1 215 ? -2.288 16.180 20.470 1.00 60.00 215 HIS A O 1
ATOM 1823 N N . SER A 1 216 ? -3.959 14.982 19.584 1.00 61.91 216 SER A N 1
ATOM 1824 C CA . SER A 1 216 ? -4.766 15.107 20.793 1.00 61.91 216 SER A CA 1
ATOM 1825 C C . SER A 1 216 ? -4.506 14.001 21.787 1.00 61.91 216 SER A C 1
ATOM 1827 O O . SER A 1 216 ? -4.590 14.255 22.982 1.00 61.91 216 SER A O 1
ATOM 1829 N N . GLU A 1 217 ? -4.268 12.789 21.286 1.00 71.38 217 GLU A N 1
ATOM 1830 C CA . GLU A 1 217 ? -4.210 11.552 22.064 1.00 71.38 217 GLU A CA 1
ATOM 1831 C C . GLU A 1 217 ? -3.277 10.563 21.368 1.00 71.38 217 GLU A C 1
ATOM 1833 O O . GLU A 1 217 ? -3.145 10.583 20.142 1.00 71.38 217 GLU A O 1
ATOM 1838 N N . SER A 1 218 ? -2.650 9.695 22.152 1.00 77.06 218 SER A N 1
ATOM 1839 C CA . SER A 1 218 ? -1.923 8.532 21.664 1.00 77.06 218 SER A CA 1
ATOM 1840 C C . SER A 1 218 ? -2.502 7.272 22.297 1.00 77.06 218 SER A C 1
ATOM 1842 O O . SER A 1 218 ? -2.912 7.276 23.459 1.00 77.06 218 SER A O 1
ATOM 1844 N N . TYR A 1 219 ? -2.539 6.194 21.521 1.00 78.56 219 TYR A N 1
ATOM 1845 C CA . TYR A 1 219 ? -2.934 4.876 21.996 1.00 78.56 219 TYR A CA 1
ATOM 1846 C C . TYR A 1 219 ? -1.811 3.888 21.700 1.00 78.56 219 TYR A C 1
ATOM 1848 O O . TYR A 1 219 ? -1.273 3.831 20.594 1.00 78.56 219 TYR A O 1
ATOM 1856 N N . SER A 1 220 ? -1.478 3.059 22.683 1.00 83.44 220 SER A N 1
ATOM 1857 C CA . SER A 1 220 ? -0.841 1.781 22.381 1.00 83.44 220 SER A CA 1
ATOM 1858 C C . SER A 1 220 ? -1.831 0.892 21.628 1.00 83.44 220 SER A C 1
ATOM 1860 O O . SER A 1 220 ? -3.048 1.023 21.784 1.00 83.44 220 SER A O 1
ATOM 1862 N N . LEU A 1 221 ? -1.320 -0.058 20.850 1.00 82.81 221 LEU A N 1
ATOM 1863 C CA . LEU A 1 221 ? -2.167 -0.980 20.096 1.00 82.81 221 LEU A CA 1
ATOM 1864 C C . LEU A 1 221 ? -3.131 -1.774 20.994 1.00 82.81 221 LEU A C 1
ATOM 1866 O O . LEU A 1 221 ? -4.296 -1.950 20.656 1.00 82.81 221 LEU A O 1
ATOM 1870 N N . ASN A 1 222 ? -2.680 -2.169 22.187 1.00 85.81 222 ASN A N 1
ATOM 1871 C CA . ASN A 1 222 ? -3.517 -2.855 23.173 1.00 85.81 222 ASN A CA 1
ATOM 1872 C C . ASN A 1 222 ? -4.638 -1.949 23.720 1.00 85.81 222 ASN A C 1
ATOM 1874 O O . ASN A 1 222 ? -5.774 -2.387 23.883 1.00 85.81 222 ASN A O 1
ATOM 1878 N N . GLN A 1 223 ? -4.350 -0.667 23.979 1.00 85.75 223 GLN A N 1
ATOM 1879 C CA . GLN A 1 223 ? -5.389 0.291 24.379 1.00 85.75 223 GLN A CA 1
ATOM 1880 C C . GLN A 1 223 ? -6.421 0.477 23.269 1.00 85.75 223 GLN A C 1
ATOM 1882 O O . GLN A 1 223 ? -7.618 0.415 23.541 1.00 85.75 223 GLN A O 1
ATOM 1887 N N . TYR A 1 224 ? -5.961 0.663 22.031 1.00 85.75 224 TYR A N 1
ATOM 1888 C CA . TYR A 1 224 ? -6.856 0.795 20.888 1.00 85.75 224 TYR A CA 1
ATOM 1889 C C . TYR A 1 224 ? -7.715 -0.455 20.700 1.00 85.75 224 TYR A C 1
ATOM 1891 O O . TYR A 1 224 ? -8.915 -0.323 20.503 1.00 85.75 224 TYR A O 1
ATOM 1899 N N . SER A 1 225 ? -7.140 -1.647 20.864 1.00 87.00 225 SER A N 1
ATOM 1900 C CA . SER A 1 225 ? -7.863 -2.916 20.757 1.00 87.00 225 SER A CA 1
ATOM 1901 C C . SER A 1 225 ? -9.054 -3.018 21.700 1.00 87.00 225 SER A C 1
ATOM 1903 O O . SER A 1 225 ? -10.179 -3.268 21.270 1.00 87.00 225 SER A O 1
ATOM 1905 N N . LYS A 1 226 ? -8.837 -2.709 22.980 1.00 87.06 226 LYS A N 1
ATOM 1906 C CA . LYS A 1 226 ? -9.909 -2.709 23.982 1.00 87.06 226 LYS A CA 1
ATOM 1907 C C . LYS A 1 226 ? -11.004 -1.704 23.638 1.00 87.06 226 LYS A C 1
ATOM 1909 O O . LYS A 1 226 ? -12.185 -2.014 23.751 1.00 87.06 226 LYS A O 1
ATOM 1914 N N . ILE A 1 227 ? -10.614 -0.505 23.212 1.00 84.12 227 ILE A N 1
ATOM 1915 C CA . ILE A 1 227 ? -11.558 0.550 22.833 1.00 84.12 227 ILE A CA 1
ATOM 1916 C C . ILE A 1 227 ? -12.343 0.141 21.580 1.00 84.12 227 ILE A C 1
ATOM 1918 O O . ILE A 1 227 ? -13.557 0.315 21.539 1.00 84.12 227 ILE A O 1
ATOM 1922 N N . TYR A 1 228 ? -11.678 -0.435 20.579 1.00 85.44 228 TYR A N 1
ATOM 1923 C CA . TYR A 1 228 ? -12.294 -0.927 19.349 1.00 85.44 228 TYR A CA 1
ATOM 1924 C C . TYR A 1 228 ? -13.360 -1.988 19.631 1.00 85.44 228 TYR A C 1
ATOM 1926 O O . TYR A 1 228 ? -14.490 -1.854 19.153 1.00 85.44 228 TYR A O 1
ATOM 1934 N N . MET A 1 229 ? -13.045 -2.962 20.487 1.00 86.50 229 MET A N 1
ATOM 1935 C CA . MET A 1 229 ? -13.991 -3.983 20.937 1.00 86.50 229 MET A CA 1
ATOM 1936 C C . MET A 1 229 ? -15.194 -3.373 21.657 1.00 86.50 229 MET A C 1
ATOM 1938 O O . MET A 1 229 ? -16.330 -3.706 21.335 1.00 86.50 229 MET A O 1
ATOM 1942 N N . LEU A 1 230 ? -14.976 -2.425 22.572 1.00 83.38 230 LEU A N 1
ATOM 1943 C CA . LEU A 1 230 ? -16.071 -1.748 23.275 1.00 83.38 230 LEU A CA 1
ATOM 1944 C C . LEU A 1 230 ? -16.977 -0.934 22.337 1.00 83.38 230 LEU A C 1
ATOM 1946 O O . LEU A 1 230 ? -18.173 -0.830 22.585 1.00 83.38 230 LEU A O 1
ATOM 1950 N N . MET A 1 231 ? -16.423 -0.348 21.273 1.00 83.12 231 MET A N 1
ATOM 1951 C CA . MET A 1 231 ? -17.181 0.473 20.322 1.00 83.12 231 MET A CA 1
ATOM 1952 C C . MET A 1 231 ? -17.943 -0.330 19.274 1.00 83.12 231 MET A C 1
ATOM 1954 O O . MET A 1 231 ? -18.976 0.126 18.788 1.00 83.12 231 MET A O 1
ATOM 1958 N N . THR A 1 232 ? -17.381 -1.456 18.841 1.00 82.19 232 THR A N 1
ATOM 1959 C CA . THR A 1 232 ? -17.853 -2.174 17.647 1.00 82.19 232 THR A CA 1
ATOM 1960 C C . THR A 1 232 ? -18.335 -3.588 17.942 1.00 82.19 232 THR A C 1
ATOM 1962 O O . THR A 1 232 ? -18.966 -4.196 17.082 1.00 82.19 232 THR A O 1
ATOM 1965 N N . GLY A 1 233 ? -18.031 -4.125 19.126 1.00 83.94 233 GLY A N 1
ATOM 1966 C CA . GLY A 1 233 ? -18.221 -5.536 19.456 1.00 83.94 233 GLY A CA 1
ATOM 1967 C C . GLY A 1 233 ? -17.275 -6.483 18.709 1.00 83.94 233 GLY A C 1
ATOM 1968 O O . GLY A 1 233 ? -17.458 -7.692 18.799 1.00 83.94 233 GLY A O 1
ATOM 1969 N N . ARG A 1 234 ? -16.291 -5.964 17.957 1.00 85.06 234 ARG A N 1
ATOM 1970 C CA . ARG A 1 234 ? -15.342 -6.748 17.153 1.00 85.06 234 ARG A CA 1
ATOM 1971 C C . ARG A 1 234 ? -13.944 -6.704 17.761 1.00 85.06 234 ARG A C 1
ATOM 1973 O O . ARG A 1 234 ? -13.514 -5.671 18.268 1.00 85.06 234 ARG A O 1
ATOM 1980 N N . GLU A 1 235 ? -13.218 -7.808 17.669 1.00 85.50 235 GLU A N 1
ATOM 1981 C CA . GLU A 1 235 ? -11.814 -7.876 18.080 1.00 85.50 235 GLU A CA 1
ATOM 1982 C C . GLU A 1 235 ? -10.874 -7.585 16.902 1.00 85.50 235 GLU A C 1
ATOM 1984 O O . GLU A 1 235 ? -11.249 -7.737 15.738 1.00 85.50 235 GLU A O 1
ATOM 1989 N N . LEU A 1 236 ? -9.642 -7.156 17.202 1.00 80.50 236 LEU A N 1
ATOM 1990 C CA . LEU A 1 236 ? -8.582 -7.127 16.194 1.00 80.50 236 LEU A CA 1
ATOM 1991 C C . LEU A 1 236 ? -8.166 -8.550 15.838 1.00 80.50 236 LEU A C 1
ATOM 1993 O O . LEU A 1 236 ? -7.903 -9.352 16.731 1.00 80.50 236 LEU A O 1
ATOM 1997 N N . THR A 1 237 ? -8.037 -8.816 14.540 1.00 74.44 237 THR A N 1
ATOM 1998 C CA . THR A 1 237 ? -7.538 -10.091 14.011 1.00 74.44 237 THR A CA 1
ATOM 1999 C C . THR A 1 237 ? -6.114 -10.380 14.480 1.00 74.44 237 THR A C 1
ATOM 2001 O O . THR A 1 237 ? -5.800 -11.513 14.834 1.00 74.44 237 THR A O 1
ATOM 2004 N N . ASP A 1 238 ? -5.266 -9.351 14.546 1.00 79.94 238 ASP A N 1
ATOM 2005 C CA . ASP A 1 238 ? -3.940 -9.428 15.141 1.00 79.94 238 ASP A CA 1
ATOM 2006 C C . ASP A 1 238 ? -3.511 -8.097 15.792 1.00 79.94 238 ASP A C 1
ATOM 2008 O O . ASP A 1 238 ? -4.107 -7.036 15.596 1.00 79.94 238 ASP A O 1
ATOM 2012 N N . GLN A 1 239 ? -2.452 -8.149 16.605 1.00 80.75 239 GLN A N 1
ATOM 2013 C CA . GLN A 1 239 ? -1.806 -6.957 17.162 1.00 80.75 239 GLN A CA 1
ATOM 2014 C C . GLN A 1 239 ? -0.653 -6.483 16.264 1.00 80.75 239 GLN A C 1
ATOM 2016 O O . GLN A 1 239 ? 0.460 -6.246 16.744 1.00 80.75 239 GLN A O 1
ATOM 2021 N N . SER A 1 240 ? -0.915 -6.327 14.967 1.00 84.12 240 SER A N 1
ATOM 2022 C CA . SER A 1 240 ? 0.064 -5.852 13.992 1.00 84.12 240 SER A CA 1
ATOM 2023 C C . SER A 1 240 ? -0.454 -4.654 13.182 1.00 84.12 240 SER A C 1
ATOM 2025 O O . SER A 1 240 ? -1.552 -4.136 13.406 1.00 84.12 240 SER A O 1
ATOM 2027 N N . LEU A 1 241 ? 0.380 -4.151 12.264 1.00 84.69 241 LEU A N 1
ATOM 2028 C CA . LEU A 1 241 ? -0.058 -3.175 11.265 1.00 84.69 241 LEU A CA 1
ATOM 2029 C C . LEU A 1 241 ? -1.108 -3.782 10.324 1.00 84.69 241 LEU A C 1
ATOM 2031 O O . LEU A 1 241 ? -2.024 -3.075 9.911 1.00 84.69 241 LEU A O 1
ATOM 2035 N N . ASP A 1 242 ? -1.003 -5.076 10.020 1.00 86.00 242 ASP A N 1
ATOM 2036 C CA . ASP A 1 242 ? -1.941 -5.757 9.136 1.00 86.00 242 ASP A CA 1
ATOM 2037 C C . ASP A 1 242 ? -3.348 -5.796 9.728 1.00 86.00 242 ASP A C 1
ATOM 2039 O O . ASP A 1 242 ? -4.286 -5.412 9.033 1.00 86.00 242 ASP A O 1
ATOM 2043 N N . GLY A 1 243 ? -3.517 -6.125 11.012 1.00 85.94 243 GLY A N 1
ATOM 2044 C CA . GLY A 1 243 ? -4.827 -6.085 11.669 1.00 85.94 243 GLY A CA 1
ATOM 2045 C C . GLY A 1 243 ? -5.448 -4.688 11.704 1.00 85.94 243 GLY A C 1
ATOM 2046 O O . GLY A 1 243 ? -6.666 -4.542 11.588 1.00 85.94 243 GLY A O 1
ATOM 2047 N N . LEU A 1 244 ? -4.628 -3.634 11.794 1.00 87.38 244 LEU A N 1
ATOM 2048 C CA . LEU A 1 244 ? -5.112 -2.255 11.664 1.00 87.38 244 LEU A CA 1
ATOM 2049 C C . LEU A 1 244 ? -5.567 -1.937 10.235 1.00 87.38 244 LEU A C 1
ATOM 2051 O O . LEU A 1 244 ? -6.581 -1.260 10.062 1.00 87.38 244 LEU A O 1
ATOM 2055 N N . ILE A 1 245 ? -4.831 -2.408 9.223 1.00 89.62 245 ILE A N 1
ATOM 2056 C CA . ILE A 1 245 ? -5.201 -2.253 7.811 1.00 89.62 245 ILE A CA 1
ATOM 2057 C C . ILE A 1 245 ? -6.546 -2.938 7.547 1.00 89.62 245 ILE A C 1
ATOM 2059 O O . ILE A 1 245 ? -7.434 -2.294 6.994 1.00 89.62 245 ILE A O 1
ATOM 2063 N N . GLU A 1 246 ? -6.734 -4.180 8.003 1.00 89.88 246 GLU A N 1
ATOM 2064 C CA . GLU A 1 246 ? -7.992 -4.925 7.825 1.00 89.88 246 GLU A CA 1
ATOM 2065 C C . GLU A 1 246 ? -9.198 -4.171 8.394 1.00 89.88 246 GLU A C 1
ATOM 2067 O O . GLU A 1 246 ? -10.225 -4.008 7.735 1.00 89.88 246 GLU A O 1
ATOM 2072 N N . ILE A 1 247 ? -9.069 -3.638 9.610 1.00 88.50 247 ILE A N 1
ATOM 2073 C CA . ILE A 1 247 ? -10.152 -2.880 10.248 1.00 88.50 247 ILE A CA 1
ATOM 2074 C C . ILE A 1 247 ? -10.446 -1.585 9.504 1.00 88.50 247 ILE A C 1
ATOM 2076 O O . ILE A 1 247 ? -11.613 -1.223 9.340 1.00 88.50 247 ILE A O 1
ATOM 2080 N N . ALA A 1 248 ? -9.405 -0.876 9.068 1.00 89.31 248 ALA A N 1
ATOM 2081 C CA . ALA A 1 248 ? -9.573 0.345 8.297 1.00 89.31 248 ALA A CA 1
ATOM 2082 C C . ALA A 1 248 ? -10.265 0.064 6.950 1.00 89.31 248 ALA A C 1
ATOM 2084 O O . ALA A 1 248 ? -11.096 0.868 6.524 1.00 89.31 248 ALA A O 1
ATOM 2085 N N . LEU A 1 249 ? -9.962 -1.069 6.303 1.00 91.25 249 LEU A N 1
ATOM 2086 C CA . LEU A 1 249 ? -10.576 -1.486 5.040 1.00 91.25 249 LEU A CA 1
ATOM 2087 C C . LEU A 1 249 ? -12.053 -1.845 5.249 1.00 91.25 249 LEU A C 1
ATOM 2089 O O . LEU A 1 249 ? -12.917 -1.315 4.549 1.00 91.25 249 LEU A O 1
ATOM 2093 N N . ALA A 1 250 ? -12.357 -2.643 6.275 1.00 89.56 250 ALA A N 1
ATOM 2094 C CA . ALA A 1 250 ? -13.725 -3.010 6.630 1.00 89.56 250 ALA A CA 1
ATOM 2095 C C . ALA A 1 250 ? -14.589 -1.784 6.990 1.00 89.56 250 ALA A C 1
ATOM 2097 O O . ALA A 1 250 ? -15.716 -1.653 6.513 1.00 89.56 250 ALA A O 1
ATOM 2098 N N . ASP A 1 251 ? -14.067 -0.848 7.794 1.00 86.69 251 ASP A N 1
ATOM 2099 C CA . ASP A 1 251 ? -14.793 0.388 8.123 1.00 86.69 251 ASP A CA 1
ATOM 2100 C C . ASP A 1 251 ? -14.935 1.311 6.902 1.00 86.69 251 ASP A C 1
ATOM 2102 O O . ASP A 1 251 ? -15.965 1.964 6.731 1.00 86.69 251 ASP A O 1
ATOM 2106 N N . TRP A 1 252 ? -13.928 1.369 6.025 1.00 90.31 252 TRP A N 1
ATOM 2107 C CA . TRP A 1 252 ? -14.022 2.113 4.769 1.00 90.31 252 TRP A CA 1
ATOM 2108 C C . TRP A 1 252 ? -15.135 1.574 3.863 1.00 90.31 252 TRP A C 1
ATOM 2110 O O . TRP A 1 252 ? -15.914 2.376 3.344 1.00 90.31 252 TRP A O 1
ATOM 2120 N N . GLN A 1 253 ? -15.264 0.252 3.733 1.00 91.06 253 GLN A N 1
ATOM 2121 C CA . GLN A 1 253 ? -16.328 -0.384 2.952 1.00 91.06 253 GLN A CA 1
ATOM 2122 C C . GLN A 1 253 ? -17.716 -0.094 3.552 1.00 91.06 253 GLN A C 1
ATOM 2124 O O . GLN A 1 253 ? -18.591 0.422 2.858 1.00 91.06 253 GLN A O 1
ATOM 2129 N N . GLU A 1 254 ? -17.882 -0.264 4.869 1.00 87.81 254 GLU A N 1
ATOM 2130 C CA . GLU A 1 254 ? -19.128 0.055 5.590 1.00 87.81 254 GLU A CA 1
ATOM 2131 C C . GLU A 1 254 ? -19.550 1.529 5.396 1.00 87.81 254 GLU A C 1
ATOM 2133 O O . GLU A 1 254 ? -20.732 1.847 5.214 1.00 87.81 254 GLU A O 1
ATOM 2138 N N . ARG A 1 255 ? -18.583 2.460 5.381 1.00 84.31 255 ARG A N 1
ATOM 2139 C CA . ARG A 1 255 ? -18.818 3.894 5.122 1.00 84.31 255 ARG A CA 1
ATOM 2140 C C . ARG A 1 255 ? -19.269 4.197 3.696 1.00 84.31 255 ARG A C 1
ATOM 2142 O O . ARG A 1 255 ? -19.941 5.213 3.485 1.00 84.31 255 ARG A O 1
ATOM 2149 N N . LEU A 1 256 ? -18.849 3.397 2.722 1.00 85.56 256 LEU A N 1
ATOM 2150 C CA . LEU A 1 256 ? -19.312 3.537 1.346 1.00 85.56 256 LEU A CA 1
ATOM 2151 C C . LEU A 1 256 ? -20.730 2.996 1.212 1.00 85.56 256 LEU A C 1
ATOM 2153 O O . LEU A 1 256 ? -21.593 3.710 0.705 1.00 85.56 256 LEU A O 1
ATOM 2157 N N . ASP A 1 257 ? -20.981 1.804 1.746 1.00 83.31 257 ASP A N 1
ATOM 2158 C CA . ASP A 1 257 ? -22.251 1.108 1.562 1.00 83.31 257 ASP A CA 1
ATOM 2159 C C . ASP A 1 257 ? -23.399 1.823 2.290 1.00 83.31 257 ASP A C 1
ATOM 2161 O O . ASP A 1 257 ? -24.452 2.057 1.696 1.00 83.31 257 ASP A O 1
ATOM 2165 N N . SER A 1 258 ? -23.163 2.312 3.514 1.00 74.06 258 SER A N 1
ATOM 2166 C CA . SER A 1 258 ? -24.144 3.082 4.306 1.00 74.06 258 SER A CA 1
ATOM 2167 C C . SER A 1 258 ? -24.611 4.394 3.658 1.00 74.06 258 SER A C 1
ATOM 2169 O O . SER A 1 258 ? -25.671 4.906 4.013 1.00 74.06 258 SER A O 1
ATOM 2171 N N . LYS A 1 259 ? -23.855 4.946 2.701 1.00 57.66 259 LYS A N 1
ATOM 2172 C CA . LYS A 1 259 ? -24.223 6.166 1.959 1.00 57.66 259 LYS A CA 1
ATOM 2173 C C . LYS A 1 259 ? -24.939 5.898 0.640 1.00 57.66 259 LYS A C 1
ATOM 2175 O O . LYS A 1 259 ? -25.369 6.850 0.000 1.00 57.66 259 LYS A O 1
ATOM 2180 N N . THR A 1 260 ? -25.043 4.640 0.225 1.00 52.28 260 THR A N 1
ATOM 2181 C CA . THR A 1 260 ? -25.765 4.241 -0.994 1.00 52.28 260 THR A CA 1
ATOM 2182 C C . THR A 1 260 ? -27.254 4.005 -0.722 1.00 52.28 260 THR A C 1
ATOM 2184 O O . THR A 1 260 ? -28.041 3.904 -1.656 1.00 52.28 260 THR A O 1
ATOM 2187 N N . THR A 1 261 ? -27.645 3.947 0.556 1.00 38.56 261 THR A N 1
ATOM 2188 C CA . THR A 1 261 ? -29.014 3.670 1.027 1.00 38.56 261 THR A CA 1
ATOM 2189 C C . THR A 1 261 ? -29.797 4.934 1.415 1.00 38.56 261 THR A C 1
ATOM 2191 O O . THR A 1 261 ? -30.806 4.844 2.110 1.00 38.56 261 THR A O 1
ATOM 2194 N N . THR A 1 262 ? -29.336 6.123 1.015 1.00 32.47 262 THR A N 1
ATOM 2195 C CA . THR A 1 262 ? -30.041 7.411 1.204 1.00 32.47 262 THR A CA 1
ATOM 2196 C C . THR A 1 262 ? -30.081 8.188 -0.101 1.00 32.47 262 THR A C 1
ATOM 2198 O O . THR A 1 262 ? -31.109 8.856 -0.338 1.00 32.47 262 THR A O 1
#

Organism: NCBI:txid945775

Sequence (262 aa):
MAEIIKYDQPIRLIAIKPDFHRHNYIDQTYNKLKIEFWQFEITQTDKQLTFHIKNQEENTISSTIVPYPQEYILDEINVQTTLHILPRIPKAFEKLLDERHPSDKDLVLRIREKILSFDERMAEVSTKVITRYGYPQKNGSIPTTKMFAEFYSRPINEFYQLEFSLWLPIPNKRYISQNIYLKKTEKILTSTSIKENSKPSLFVLRNPDPKSYRHSESYSLNQYSKIYMLMTGRELTDQSLDGLIEIALADWQERLDSKTTT

Radius of gyration: 24.52 Å; chains: 1; bounding box: 72×47×64 Å

Secondary structure (DSSP, 8-state):
------TTSPP-EEEEES---HHHHHHHHH-SS-EEEEEEEEEEETTEEEEEEE-TTS-EEEEEE----GGGS--GGGTTS----PPPPPHHHHHHHHTS-HHHHHHHHHHHHHHHHH-TT-EEEE-SSEEEEEPPPTTS---GGGEEEEEEEEEETTEEEEEEEE---EE-HHHHTTT---EE----B--EE--TTPPP-EEEESSS-TT---EEEEE-HHHHHHHHHHHHS---S-SSHHHHHHHHHHHHHHHHHTTS--

Foldseek 3Di:
DDPDDDPVDDDEAEDEEQDDDPVVVVCCVPPPDNYWYWHWDWDADAQWTKIFIAGPVRHTPDIDTDDDDSVPGDHPVVPVPPPLPQPPDPPLVVLLPPPDDPQLVVLVVVLSCVLSSLDVQWDWDHDNFKIWIFHADPVRDQDPLGTAKMWGFDDDDPHTFTFIFGQAWAFDPVCVVVVQREIDRDGWGFRQRRDVPDQTKTFRFPDPPPVRPPTPDTDHLVRVQVSCCRHPVDGQPDSGVVSVSVRSSVVSVVSVVVVVVD

pLDDT: mean 77.87, std 14.41, range [32.47, 95.62]